Protein AF-A0A8W8LU29-F1 (afdb_monomer)

Radius of gyration: 28.85 Å; Cα contacts (8 Å, |Δi|>4): 337; chains: 1; bounding box: 63×76×74 Å

Organism: Magallana gigas (NCBI:txid29159)

Sequence (326 aa):
MFNVTNKSCPYHNWTSVARDRCFNPGEFHCLTDEYGRIGWVCSEPIWVEKDRCPVFNVVAKKMDTTSCLQTRCPPYNYRSNDIDVEYACRYSMDKESPTTPFTTKATDTDKHNIELIVALTMVTLVTITVVVAGIILYKSRRQPNRNEDSDSEPQIDNEDSTENENIPSDLDWCSCENCTIMPTARECKCCNFYTAIVSRLEEASVKCITQHEGFVANCLNRLVLETSFYEYLHENGPLDENELIHKVYRHLAYRRFVRWIWQRMGKNNRRILPSCVVNKIRTAFPSQQYCGFKYPPGSLKFIDDLHFLLKRQMWHSTSSVFGTCG

Nearest PDB structures (foldseek):
  8tr5-assembly1_A  TM=7.650E-01  e=5.756E-05  Rattus
  8v4s-assembly1_A  TM=7.534E-01  e=4.005E-05  Rattus
  6u9v-assembly1_C  TM=7.309E-01  e=6.901E-05  Rattus norvegicus
  8tr8-assembly1_A  TM=7.162E-01  e=1.054E-04  Rattus
  8tr6-assembly1_A  TM=7.043E-01  e=2.049E-04  Rattus

Foldseek 3Di:
DKAFDPDDDDQPCLQVVLVVPDVDSLQWDFAAAPVRTTTIDRHQWDKDAWQKAWHQHVVVRGIDIDGQPEPDTHRGIDIRSDRVRRVRSNDHPPDPDPDDDDDDDDDDDDPVVVVVVVVVVVVVVVVVVVVVVVVVVVVVVVDDDPDDDDDDDDDDPDPDDPPPPPFDPDLPQEQQVQFDGDPHNVLAHYLVVDPLSVVQCVVQVHSHSCPRPLLCVCQQDPVNLVVVVVVVCVVPNDDDPPPQVLVSSLVRSVVRVCCVRVNDDDPPPDDNDHRSSNVVSCVSRPDDDDDDDDDDDDDDDDDDDPDDPPPPPPPDDDDDDDDDDD

Structure (mmCIF, N/CA/C/O backbone):
data_AF-A0A8W8LU29-F1
#
_entry.id   AF-A0A8W8LU29-F1
#
loop_
_atom_site.group_PDB
_atom_site.id
_atom_site.type_symbol
_atom_site.label_atom_id
_atom_site.label_alt_id
_atom_site.label_comp_id
_atom_site.label_asym_id
_atom_site.label_entity_id
_atom_site.label_seq_id
_atom_site.pdbx_PDB_ins_code
_atom_site.Cartn_x
_atom_site.Cartn_y
_atom_site.Cartn_z
_atom_site.occupancy
_atom_site.B_iso_or_equiv
_atom_site.auth_seq_id
_atom_site.auth_comp_id
_atom_site.auth_asym_id
_atom_site.auth_atom_id
_atom_site.pdbx_PDB_model_num
ATOM 1 N N . MET A 1 1 ? 4.706 -16.918 -27.052 1.00 83.19 1 MET A N 1
ATOM 2 C CA . MET A 1 1 ? 4.307 -16.460 -28.408 1.00 83.19 1 MET A CA 1
ATOM 3 C C . MET A 1 1 ? 3.571 -15.138 -28.259 1.00 83.19 1 MET A C 1
ATOM 5 O O . MET A 1 1 ? 2.832 -15.006 -27.292 1.00 83.19 1 MET A O 1
ATOM 9 N N . PHE A 1 2 ? 3.810 -14.171 -29.147 1.00 91.69 2 PHE A N 1
ATOM 10 C CA . PHE A 1 2 ? 3.203 -12.838 -29.069 1.00 91.69 2 PHE A CA 1
ATOM 11 C C . PHE A 1 2 ? 1.837 -12.809 -29.760 1.00 91.69 2 PHE A C 1
ATOM 13 O O . PHE A 1 2 ? 1.696 -13.305 -30.877 1.00 91.69 2 PHE A O 1
ATOM 20 N N . ASN A 1 3 ? 0.844 -12.228 -29.093 1.00 92.62 3 ASN A N 1
ATOM 21 C CA . ASN A 1 3 ? -0.544 -12.178 -29.535 1.00 92.62 3 ASN A CA 1
ATOM 22 C C . ASN A 1 3 ? -0.959 -10.718 -29.754 1.00 92.62 3 ASN A C 1
ATOM 24 O O . ASN A 1 3 ? -1.251 -10.001 -28.797 1.00 92.62 3 ASN A O 1
ATOM 28 N N . VAL A 1 4 ? -0.974 -10.275 -31.012 1.00 92.44 4 VAL A N 1
ATOM 29 C CA . VAL A 1 4 ? -1.382 -8.911 -31.399 1.00 92.44 4 VAL A CA 1
ATOM 30 C C . VAL A 1 4 ? -2.845 -8.657 -31.005 1.00 92.44 4 VAL A C 1
ATOM 32 O O . VAL A 1 4 ? -3.692 -9.542 -31.132 1.00 92.44 4 VAL A O 1
ATOM 35 N N . THR A 1 5 ? -3.160 -7.451 -30.525 1.00 89.25 5 THR A N 1
ATOM 36 C CA . THR A 1 5 ? -4.517 -7.045 -30.129 1.00 89.25 5 THR A CA 1
ATOM 37 C C . THR A 1 5 ? -4.856 -5.639 -30.620 1.00 89.25 5 THR A C 1
ATOM 39 O O . THR A 1 5 ? -4.126 -4.685 -30.374 1.00 89.25 5 THR A O 1
ATOM 42 N N . ASN A 1 6 ? -6.038 -5.490 -31.226 1.00 80.88 6 ASN A N 1
ATOM 43 C CA . ASN A 1 6 ? -6.598 -4.182 -31.594 1.00 80.88 6 ASN A CA 1
ATOM 44 C C . ASN A 1 6 ? -7.216 -3.440 -30.386 1.00 80.88 6 ASN A C 1
ATOM 46 O O . ASN A 1 6 ? -7.653 -2.300 -30.519 1.00 80.88 6 ASN A O 1
ATOM 50 N N . LYS A 1 7 ? -7.297 -4.086 -29.214 1.00 78.94 7 LYS A N 1
ATOM 51 C CA . LYS A 1 7 ? -7.702 -3.472 -27.939 1.00 78.94 7 LYS A CA 1
ATOM 52 C C . LYS A 1 7 ? -6.474 -3.006 -27.159 1.00 78.94 7 LYS A C 1
ATOM 54 O O . LYS A 1 7 ? -5.457 -3.700 -27.151 1.00 78.94 7 LYS A O 1
ATOM 59 N N . SER A 1 8 ? -6.617 -1.885 -26.454 1.00 82.19 8 SER A N 1
ATOM 60 C CA . SER A 1 8 ? -5.636 -1.365 -25.499 1.00 82.19 8 SER A CA 1
ATOM 61 C C . SER A 1 8 ? -5.363 -2.335 -24.341 1.00 82.19 8 SER A C 1
ATOM 63 O O . SER A 1 8 ? -6.153 -3.234 -24.040 1.00 82.19 8 SER A O 1
ATOM 65 N N . CYS A 1 9 ? -4.215 -2.148 -23.687 1.00 82.44 9 CYS A N 1
ATOM 66 C CA . CYS A 1 9 ? -3.781 -2.997 -22.583 1.00 82.44 9 CYS A CA 1
ATOM 67 C C . CYS A 1 9 ? -4.549 -2.720 -21.271 1.00 82.44 9 CYS A C 1
ATOM 69 O O . CYS A 1 9 ? -4.886 -1.566 -20.990 1.00 82.44 9 CYS A O 1
ATOM 71 N N . PRO A 1 10 ? -4.839 -3.764 -20.470 1.00 81.50 10 PRO A N 1
ATOM 72 C CA . PRO A 1 10 ? -5.825 -3.719 -19.387 1.00 81.50 10 PRO A CA 1
ATOM 73 C C . PRO A 1 10 ? -5.258 -3.138 -18.083 1.00 81.50 10 PRO A C 1
ATOM 75 O O . PRO A 1 10 ? -4.832 -3.891 -17.216 1.00 81.50 10 PRO A O 1
ATOM 78 N N . TYR A 1 11 ? -5.262 -1.812 -17.909 1.00 79.25 11 TYR A N 1
ATOM 79 C CA . TYR A 1 11 ? -4.672 -1.189 -16.712 1.00 79.25 11 TYR A CA 1
ATOM 80 C C . TYR A 1 11 ? -5.387 -1.593 -15.401 1.00 79.25 11 TYR A C 1
ATOM 82 O O . TYR A 1 11 ? -4.818 -2.283 -14.560 1.00 79.25 11 TYR A O 1
ATOM 90 N N . HIS A 1 12 ? -6.670 -1.250 -15.230 1.00 78.12 12 HIS A N 1
ATOM 91 C CA . HIS A 1 12 ? -7.377 -1.472 -13.954 1.00 78.12 12 HIS A CA 1
ATOM 92 C C . HIS A 1 12 ? -7.610 -2.948 -13.585 1.00 78.12 12 HIS A C 1
ATOM 94 O O . HIS A 1 12 ? -7.741 -3.270 -12.406 1.00 78.12 12 HIS A O 1
ATOM 100 N N . ASN A 1 13 ? -7.683 -3.849 -14.569 1.00 85.38 13 ASN A N 1
ATOM 101 C CA . ASN A 1 13 ? -7.958 -5.277 -14.372 1.00 85.38 13 ASN A CA 1
ATOM 102 C C . ASN A 1 13 ? -6.770 -6.191 -14.729 1.00 85.38 13 ASN A C 1
ATOM 104 O O . ASN A 1 13 ? -6.964 -7.397 -14.907 1.00 85.38 13 ASN A O 1
ATOM 108 N N . TRP A 1 14 ? -5.552 -5.637 -14.791 1.00 84.50 14 TRP A N 1
ATOM 109 C CA . TRP A 1 14 ? -4.308 -6.328 -15.158 1.00 84.50 14 TRP A CA 1
ATOM 110 C C . TRP A 1 14 ? -4.152 -7.696 -14.493 1.00 84.50 14 TRP A C 1
ATOM 112 O O . TRP A 1 14 ? -3.993 -8.706 -15.171 1.00 84.50 14 TRP A O 1
ATOM 122 N N . THR A 1 15 ? -4.286 -7.759 -13.166 1.00 84.88 15 THR A N 1
ATOM 123 C CA . THR A 1 15 ? -4.070 -8.985 -12.383 1.00 84.88 15 THR A CA 1
ATOM 124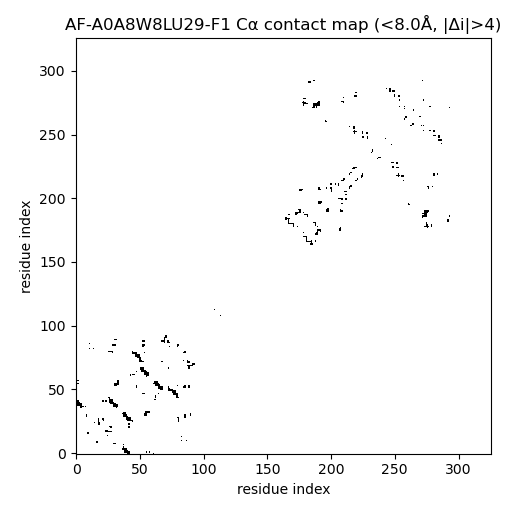 C C . THR A 1 15 ? -5.128 -10.066 -12.625 1.00 84.88 15 THR A C 1
ATOM 126 O O . THR A 1 15 ? -4.880 -11.221 -12.292 1.00 84.88 15 THR A O 1
ATOM 129 N N . SER A 1 16 ? -6.301 -9.736 -13.184 1.00 89.81 16 SER A N 1
ATOM 130 C CA . SER A 1 16 ? -7.207 -10.767 -13.714 1.00 89.81 16 SER A CA 1
ATOM 131 C C . SER A 1 16 ? -6.654 -11.269 -15.035 1.00 89.81 16 SER A C 1
ATOM 133 O O . SER A 1 16 ? -6.249 -12.421 -15.125 1.00 89.81 16 SER A O 1
ATOM 135 N N . VAL A 1 17 ? -6.501 -10.368 -16.011 1.00 88.88 17 VAL A N 1
ATOM 136 C CA . VAL A 1 17 ? -6.111 -10.717 -17.383 1.00 88.88 17 VAL A CA 1
ATOM 137 C C . VAL A 1 17 ? -4.768 -11.458 -17.443 1.00 88.88 17 VAL A C 1
ATOM 139 O O . VAL A 1 17 ? -4.595 -12.325 -18.293 1.00 88.88 17 VAL A O 1
ATOM 142 N N . ALA A 1 18 ? -3.848 -11.180 -16.517 1.00 90.75 18 ALA A N 1
ATOM 143 C CA . ALA A 1 18 ? -2.596 -11.908 -16.352 1.00 90.75 18 ALA A CA 1
ATOM 144 C C . ALA A 1 18 ? -2.796 -13.372 -15.906 1.00 90.75 18 ALA A C 1
ATOM 146 O O . ALA A 1 18 ? -2.169 -14.259 -16.479 1.00 90.75 18 ALA A O 1
ATOM 147 N N . ARG A 1 19 ? -3.690 -13.646 -14.939 1.00 91.94 19 ARG A N 1
ATOM 148 C CA . ARG A 1 19 ? -4.077 -15.019 -14.536 1.00 91.94 19 ARG A CA 1
ATOM 149 C C . ARG A 1 19 ? -4.871 -15.731 -15.628 1.00 91.94 19 ARG A C 1
ATOM 151 O O . ARG A 1 19 ? -4.684 -16.919 -15.847 1.00 91.94 19 ARG A O 1
ATOM 158 N N . ASP A 1 20 ? -5.737 -14.991 -16.314 1.00 93.62 20 ASP A N 1
ATOM 159 C CA . ASP A 1 20 ? -6.633 -15.517 -17.346 1.00 93.62 20 ASP A CA 1
ATOM 160 C C . ASP A 1 20 ? -5.878 -15.884 -18.646 1.00 93.62 20 ASP A C 1
ATOM 162 O O . ASP A 1 20 ? -6.451 -16.506 -19.542 1.00 93.62 20 ASP A O 1
ATOM 166 N N . ARG A 1 21 ? -4.601 -15.480 -18.779 1.00 91.19 21 ARG A N 1
ATOM 167 C CA . ARG A 1 21 ? -3.770 -15.675 -19.984 1.00 91.19 21 ARG A CA 1
ATOM 168 C C . ARG A 1 21 ? -2.441 -16.391 -19.758 1.00 91.19 21 ARG A C 1
ATOM 170 O O . ARG A 1 21 ? -1.969 -17.039 -20.690 1.00 91.19 21 ARG A O 1
ATOM 177 N N . CYS A 1 22 ? -1.828 -16.265 -18.582 1.00 92.44 22 CYS A N 1
ATOM 178 C CA . CYS A 1 22 ? -0.523 -16.846 -18.273 1.00 92.44 22 CYS A CA 1
ATOM 179 C C . CYS A 1 22 ? -0.597 -17.703 -17.009 1.00 92.44 22 CYS A C 1
ATOM 181 O O . CYS A 1 22 ? -1.183 -17.298 -16.008 1.00 92.44 22 CYS A O 1
ATOM 183 N N . PHE A 1 23 ? 0.062 -18.866 -17.041 1.00 91.88 23 PHE A N 1
ATOM 184 C CA . PHE A 1 23 ? 0.173 -19.763 -15.885 1.00 91.88 23 PHE A CA 1
ATOM 185 C C . PHE A 1 23 ? 0.788 -19.045 -14.671 1.00 91.88 23 PHE A C 1
ATOM 187 O O . PHE A 1 23 ? 0.269 -19.136 -13.5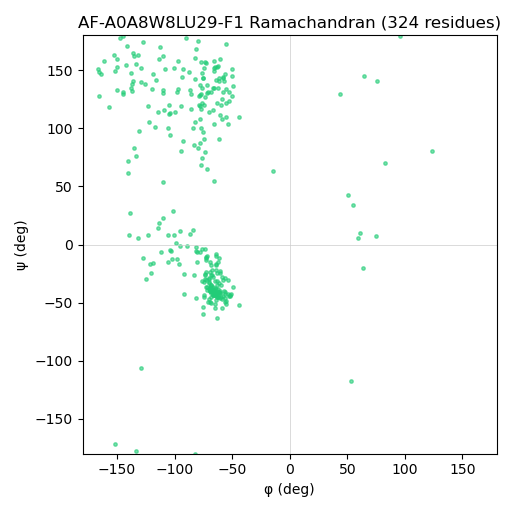61 1.00 91.88 23 PHE A O 1
ATOM 194 N N . ASN A 1 24 ? 1.837 -18.253 -14.914 1.00 90.75 24 ASN A N 1
ATOM 195 C CA . ASN A 1 24 ? 2.425 -17.334 -13.949 1.00 90.75 24 ASN A CA 1
ATOM 196 C C . ASN A 1 24 ? 1.996 -15.888 -14.278 1.00 90.75 24 ASN A C 1
ATOM 198 O O . ASN A 1 24 ? 2.444 -15.330 -15.280 1.00 90.75 24 ASN A O 1
ATOM 202 N N . PRO A 1 25 ? 1.193 -15.213 -13.432 1.00 88.38 25 PRO A N 1
ATOM 203 C CA . PRO A 1 25 ? 0.747 -13.839 -13.699 1.00 88.38 25 PRO A CA 1
ATOM 204 C C . PRO A 1 25 ? 1.876 -12.795 -13.728 1.00 88.38 25 PRO A C 1
ATOM 206 O O . PRO A 1 25 ? 1.676 -11.696 -14.233 1.00 88.38 25 PRO A O 1
ATOM 209 N N . GLY A 1 26 ? 3.054 -13.120 -13.180 1.00 87.62 26 GLY A N 1
ATOM 210 C CA . GLY A 1 26 ? 4.250 -12.267 -13.207 1.00 87.62 26 GLY A CA 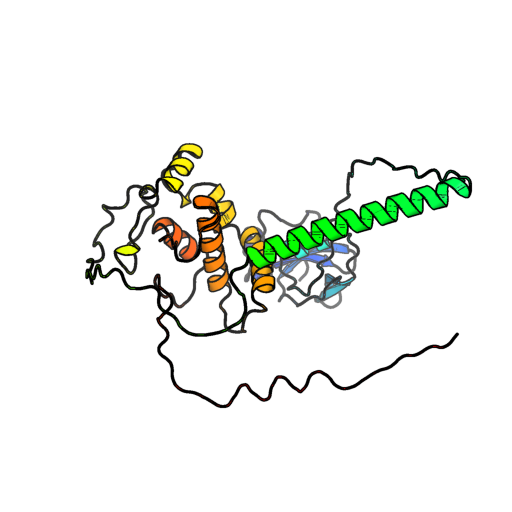1
ATOM 211 C C . GLY A 1 26 ? 5.067 -12.333 -14.506 1.00 87.62 26 GLY A C 1
ATOM 212 O O . GLY A 1 26 ? 6.068 -11.630 -14.606 1.00 87.62 26 GLY A O 1
ATOM 213 N N . GLU A 1 27 ? 4.656 -13.174 -15.460 1.00 93.25 27 GLU A N 1
ATOM 214 C CA . GLU A 1 27 ? 5.220 -13.296 -16.817 1.00 93.25 27 GLU A CA 1
ATOM 215 C C . GLU A 1 27 ? 4.343 -12.615 -17.881 1.00 93.25 27 GLU A C 1
ATOM 217 O O . GLU A 1 27 ? 4.695 -12.595 -19.061 1.00 93.25 27 GLU A O 1
ATOM 222 N N . PHE A 1 28 ? 3.165 -12.106 -17.498 1.00 93.75 28 PHE A N 1
ATOM 223 C CA . PHE A 1 28 ? 2.260 -11.440 -18.427 1.00 93.75 28 PHE A CA 1
ATOM 224 C C . PHE A 1 28 ? 2.760 -10.032 -18.757 1.00 93.75 28 PHE A C 1
ATOM 226 O O . PHE A 1 28 ? 2.843 -9.179 -17.874 1.00 93.75 28 PHE A O 1
ATOM 233 N N . HIS A 1 29 ? 2.986 -9.798 -20.047 1.00 92.69 29 HIS A N 1
ATOM 234 C CA . HIS A 1 29 ? 3.288 -8.496 -20.630 1.00 92.69 29 HIS A CA 1
ATOM 235 C C . HIS A 1 29 ? 2.223 -8.098 -21.653 1.00 92.69 29 HIS A C 1
ATOM 237 O O . HIS A 1 29 ? 1.704 -8.948 -22.386 1.00 92.69 29 HIS A O 1
ATOM 243 N N . CYS A 1 30 ? 1.944 -6.802 -21.766 1.00 91.56 30 CYS A N 1
ATOM 244 C CA . CYS A 1 30 ? 1.068 -6.199 -22.767 1.00 91.56 30 CYS A CA 1
ATOM 245 C C . CYS A 1 30 ? 1.734 -4.944 -23.355 1.00 91.56 30 CYS A C 1
ATOM 247 O O . CYS A 1 30 ? 1.482 -3.802 -22.958 1.00 91.56 30 CYS A O 1
ATOM 249 N N . LEU A 1 31 ? 2.609 -5.190 -24.329 1.00 91.12 31 LEU A N 1
ATOM 250 C CA . LEU A 1 31 ? 3.564 -4.230 -24.869 1.00 91.12 31 LEU A CA 1
ATOM 251 C C . LEU A 1 31 ? 3.584 -4.237 -26.408 1.00 91.12 31 LEU A C 1
ATOM 253 O O . LEU A 1 31 ? 2.778 -4.918 -27.046 1.00 91.12 31 LEU A O 1
ATOM 257 N N . THR A 1 32 ? 4.450 -3.434 -27.025 1.00 90.69 32 THR A N 1
ATOM 258 C CA . THR A 1 32 ? 4.584 -3.359 -28.491 1.00 90.69 32 THR A CA 1
ATOM 259 C C . THR A 1 32 ? 5.652 -4.307 -29.030 1.00 90.69 32 THR A C 1
ATOM 261 O O . THR A 1 32 ? 6.646 -4.579 -28.355 1.00 90.69 32 THR A O 1
ATOM 264 N N . ASP A 1 33 ? 5.476 -4.776 -30.264 1.00 91.88 33 ASP A N 1
ATOM 265 C CA . ASP A 1 33 ? 6.548 -5.431 -31.020 1.00 91.88 33 ASP A CA 1
ATOM 266 C C . ASP A 1 33 ? 7.488 -4.428 -31.716 1.00 91.88 33 ASP A C 1
ATOM 268 O O . ASP A 1 33 ? 7.305 -3.210 -31.626 1.00 91.88 33 ASP A O 1
ATOM 272 N N . GLU A 1 34 ? 8.497 -4.934 -32.430 1.00 88.56 34 GLU A N 1
ATOM 273 C CA . GLU A 1 34 ? 9.458 -4.135 -33.204 1.00 88.56 34 GLU A CA 1
ATOM 274 C C . GLU A 1 34 ? 8.828 -3.344 -34.371 1.00 88.56 34 GLU A C 1
ATOM 276 O O . GLU A 1 34 ? 9.485 -2.488 -34.962 1.00 88.56 34 GLU A O 1
ATOM 281 N N . TYR A 1 35 ? 7.547 -3.583 -34.672 1.00 89.44 35 TYR A N 1
ATOM 282 C CA . TYR A 1 35 ? 6.749 -2.864 -35.668 1.00 89.44 35 TYR A CA 1
ATOM 283 C C . TYR A 1 35 ? 5.726 -1.904 -35.028 1.00 89.44 35 TYR A C 1
ATOM 285 O O . TYR A 1 35 ? 4.871 -1.357 -35.726 1.00 89.44 35 TYR A O 1
ATOM 293 N N . GLY A 1 36 ? 5.779 -1.708 -33.705 1.00 87.19 36 GLY A N 1
ATOM 294 C CA . GLY A 1 36 ? 4.870 -0.836 -32.955 1.00 87.19 36 GLY A CA 1
ATOM 295 C C . GLY A 1 36 ? 3.463 -1.406 -32.739 1.00 87.19 36 GLY A C 1
ATOM 296 O O . GLY A 1 36 ? 2.590 -0.703 -32.228 1.00 87.19 36 GLY A O 1
ATOM 297 N N . ARG A 1 37 ? 3.205 -2.671 -33.099 1.00 90.25 37 ARG A N 1
ATOM 298 C CA . ARG A 1 37 ? 1.886 -3.296 -32.927 1.00 90.25 37 ARG A CA 1
ATOM 299 C C . ARG A 1 37 ? 1.702 -3.701 -31.471 1.00 90.25 37 ARG A C 1
ATOM 301 O O . ARG A 1 37 ? 2.541 -4.397 -30.903 1.00 90.25 37 ARG A O 1
ATOM 308 N N . ILE A 1 38 ? 0.587 -3.293 -30.871 1.00 90.00 38 ILE A N 1
ATOM 309 C CA . ILE A 1 38 ? 0.243 -3.661 -29.493 1.00 90.00 38 ILE A CA 1
ATOM 310 C C . ILE A 1 38 ? -0.136 -5.146 -29.457 1.00 90.00 38 ILE A C 1
ATOM 312 O O . ILE A 1 38 ? -0.954 -5.618 -30.249 1.00 90.00 38 ILE A O 1
ATOM 316 N N . GLY A 1 39 ? 0.438 -5.884 -28.516 1.00 92.06 39 GLY A N 1
ATOM 317 C CA . GLY 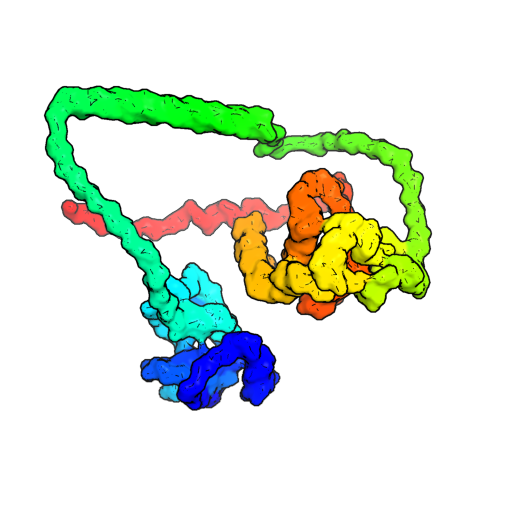A 1 39 ? 0.146 -7.291 -28.292 1.00 92.06 39 GLY A CA 1
ATOM 318 C C . GLY A 1 39 ? 0.360 -7.685 -26.839 1.00 92.06 39 GLY A C 1
ATOM 319 O O . GLY A 1 39 ? 0.570 -6.842 -25.971 1.00 92.06 39 GLY A O 1
ATOM 320 N N . TRP A 1 40 ? 0.287 -8.982 -26.565 1.00 93.19 40 TRP A N 1
ATOM 321 C CA . TRP A 1 40 ? 0.586 -9.539 -25.250 1.00 93.19 40 TRP A CA 1
ATOM 322 C C . TRP A 1 40 ? 1.311 -10.879 -25.352 1.00 93.19 40 TRP A C 1
ATOM 324 O O . TRP A 1 40 ? 1.180 -11.608 -26.340 1.00 93.19 40 TRP A O 1
ATOM 334 N N . VAL A 1 41 ? 2.080 -11.212 -24.321 1.00 94.94 41 VAL A N 1
ATOM 335 C CA . VAL A 1 41 ? 2.895 -12.430 -24.260 1.00 94.94 41 VAL A CA 1
ATOM 336 C C . VAL A 1 41 ? 3.075 -12.880 -22.813 1.00 94.94 41 VAL A C 1
ATOM 338 O O . VAL A 1 41 ? 3.101 -12.054 -21.907 1.00 94.94 41 VAL A O 1
ATOM 341 N N . CYS A 1 42 ? 3.200 -14.192 -22.614 1.00 94.94 42 CYS A N 1
ATOM 342 C CA . CYS A 1 42 ? 3.774 -14.769 -21.401 1.00 94.94 42 CYS A CA 1
ATOM 343 C C . CYS A 1 42 ? 5.264 -15.014 -21.671 1.00 94.94 42 CYS A C 1
ATOM 345 O O . CYS A 1 42 ? 5.592 -15.737 -22.620 1.00 94.94 42 CYS A O 1
ATOM 347 N N . SER A 1 43 ? 6.145 -14.374 -20.906 1.00 93.88 43 SER A N 1
ATOM 348 C CA . SER A 1 43 ? 7.604 -14.501 -21.002 1.00 93.88 43 SER A CA 1
ATOM 349 C C . SER A 1 43 ? 8.233 -14.284 -19.632 1.00 93.88 43 SER A C 1
ATOM 351 O O . SER A 1 43 ? 7.714 -13.510 -18.833 1.00 93.88 43 SER A O 1
ATOM 353 N N . GLU A 1 44 ? 9.402 -14.875 -19.388 1.00 93.19 44 GLU A N 1
ATOM 354 C CA . GLU A 1 44 ? 10.239 -14.407 -18.285 1.00 93.19 44 GLU A CA 1
ATOM 355 C C . GLU A 1 44 ? 10.569 -12.913 -18.483 1.00 93.19 44 GLU A C 1
ATOM 357 O O . GLU A 1 44 ? 10.966 -12.516 -19.590 1.00 93.19 44 GLU A O 1
ATOM 362 N N . PRO A 1 45 ? 10.387 -12.076 -17.447 1.00 93.50 45 PRO A N 1
ATOM 363 C CA . PRO A 1 45 ? 10.582 -10.639 -17.551 1.00 93.50 45 PRO A CA 1
ATOM 364 C C . PRO A 1 45 ? 12.042 -10.240 -17.331 1.00 93.50 45 PRO A C 1
ATOM 366 O O . PRO A 1 45 ? 12.675 -10.579 -16.329 1.00 93.50 45 PRO A O 1
ATOM 369 N N . ILE A 1 46 ? 12.551 -9.439 -18.261 1.00 94.06 46 ILE A N 1
ATOM 370 C CA . ILE A 1 46 ? 13.912 -8.897 -18.264 1.00 94.06 46 ILE A CA 1
ATOM 371 C C . ILE A 1 46 ? 14.054 -7.645 -17.390 1.00 94.06 46 ILE A C 1
ATOM 373 O O . ILE A 1 46 ? 13.069 -6.946 -17.122 1.00 94.06 46 ILE A O 1
ATOM 377 N N . TRP A 1 47 ? 15.295 -7.331 -17.013 1.00 92.31 47 TRP A N 1
ATOM 378 C CA . TRP A 1 47 ? 15.685 -5.984 -16.594 1.00 92.31 47 TRP A CA 1
ATOM 379 C C . TRP A 1 47 ? 15.808 -5.066 -17.812 1.00 92.31 47 TRP A C 1
ATOM 381 O O . TRP A 1 47 ? 16.268 -5.486 -18.873 1.00 92.31 47 TRP A O 1
ATOM 391 N N . VAL A 1 48 ? 15.409 -3.810 -17.642 1.00 92.12 48 VAL A N 1
ATOM 392 C CA . VAL A 1 48 ? 15.485 -2.760 -18.658 1.00 92.12 48 VAL A CA 1
ATOM 393 C C . VAL A 1 48 ? 16.168 -1.542 -18.045 1.00 92.12 48 VAL A C 1
ATOM 395 O O . VAL A 1 48 ? 15.953 -1.208 -16.877 1.00 92.12 48 VAL A O 1
ATOM 398 N N . GLU A 1 49 ? 17.029 -0.903 -18.827 1.00 89.56 49 GLU A N 1
ATOM 399 C CA . GLU A 1 49 ? 17.755 0.297 -18.415 1.00 89.56 49 GLU A CA 1
ATOM 400 C C . GLU A 1 49 ? 16.833 1.525 -18.387 1.00 89.56 49 GLU A C 1
ATOM 402 O O . GLU A 1 49 ? 15.818 1.576 -19.091 1.00 89.56 49 GLU A O 1
ATOM 407 N N . LYS A 1 50 ? 17.217 2.545 -17.612 1.00 85.88 50 LYS A N 1
ATOM 408 C CA . LYS A 1 50 ? 16.592 3.873 -17.682 1.00 85.88 50 LYS A CA 1
ATOM 409 C C . LYS A 1 50 ? 16.518 4.389 -19.124 1.00 85.88 50 LYS A C 1
ATOM 411 O O . LYS A 1 50 ? 17.369 4.070 -19.953 1.00 85.88 50 LYS A O 1
ATOM 416 N N . ASP A 1 51 ? 15.519 5.217 -19.412 1.00 85.75 51 ASP A N 1
ATOM 417 C CA . ASP A 1 51 ? 15.315 5.847 -20.727 1.00 85.75 51 ASP A CA 1
ATOM 418 C C . ASP A 1 51 ? 15.082 4.847 -21.897 1.00 85.75 51 ASP A C 1
ATOM 420 O O . ASP A 1 51 ? 15.015 5.239 -23.066 1.00 85.75 51 ASP A O 1
ATOM 424 N N . ARG A 1 52 ? 14.885 3.551 -21.601 1.00 91.38 52 ARG A N 1
ATOM 425 C CA . ARG A 1 52 ? 14.474 2.495 -22.546 1.00 91.38 52 ARG A CA 1
ATOM 426 C C . ARG A 1 52 ? 13.068 1.977 -22.228 1.00 91.38 52 ARG A C 1
ATOM 428 O O . ARG A 1 52 ? 12.507 2.288 -21.178 1.00 91.38 52 ARG A O 1
ATOM 435 N N . CYS A 1 53 ? 12.514 1.174 -23.136 1.00 91.62 53 CYS A N 1
ATOM 436 C CA . CYS A 1 53 ? 11.207 0.519 -23.038 1.00 91.62 53 CYS A CA 1
ATOM 437 C C . CYS A 1 53 ? 11.266 -0.953 -23.484 1.00 91.62 53 CYS A C 1
ATOM 439 O O . CYS A 1 53 ? 11.945 -1.241 -24.476 1.00 91.62 53 CYS A O 1
ATOM 441 N N . PRO A 1 54 ? 10.564 -1.887 -22.807 1.00 93.62 54 PRO A N 1
ATOM 442 C CA . PRO A 1 54 ? 10.504 -3.281 -23.225 1.00 93.62 54 PRO A CA 1
ATOM 443 C C . PRO A 1 54 ? 9.651 -3.428 -24.490 1.00 93.62 54 PRO A C 1
ATOM 445 O O . PRO A 1 54 ? 8.569 -2.851 -24.602 1.00 93.62 54 PRO A O 1
ATOM 448 N N . VAL A 1 55 ? 10.132 -4.237 -25.429 1.00 93.81 55 VAL A N 1
ATOM 449 C CA . VAL A 1 55 ? 9.410 -4.643 -26.642 1.00 93.81 55 VAL A CA 1
ATOM 450 C C . VAL A 1 55 ? 9.553 -6.151 -26.836 1.00 93.81 55 VAL A C 1
ATOM 452 O O . VAL A 1 55 ? 10.522 -6.745 -26.363 1.00 93.81 55 VAL A O 1
ATOM 455 N N . PHE A 1 56 ? 8.614 -6.796 -27.530 1.00 94.69 56 PHE A N 1
ATOM 456 C CA . PHE A 1 56 ? 8.781 -8.202 -27.910 1.00 94.69 56 PHE A CA 1
ATOM 457 C C . PHE A 1 56 ? 9.241 -8.297 -29.358 1.00 94.69 56 PHE A C 1
ATOM 459 O O . PHE A 1 56 ? 8.488 -7.975 -30.268 1.00 94.69 56 PHE A O 1
ATOM 466 N N . ASN A 1 57 ? 10.463 -8.776 -29.564 1.00 94.31 57 ASN A N 1
ATOM 467 C CA . ASN A 1 57 ? 11.040 -8.996 -30.882 1.00 94.31 57 ASN A CA 1
ATOM 468 C C . ASN A 1 57 ? 10.428 -10.280 -31.469 1.00 94.31 57 ASN A C 1
ATOM 470 O O . ASN A 1 57 ? 10.800 -11.386 -31.063 1.00 94.31 57 ASN A O 1
ATOM 474 N N . VAL A 1 58 ? 9.442 -10.162 -32.367 1.00 93.00 58 VAL A N 1
ATOM 475 C CA . VAL A 1 58 ? 8.698 -11.320 -32.895 1.00 93.00 58 VAL A CA 1
ATOM 476 C C . VAL A 1 58 ? 9.549 -12.193 -33.811 1.00 93.00 58 VAL A C 1
ATOM 478 O O . VAL A 1 58 ? 9.332 -13.408 -33.841 1.00 93.00 58 VAL A O 1
ATOM 481 N N . VAL A 1 59 ? 10.546 -11.620 -34.496 1.00 91.56 59 VAL A N 1
ATOM 482 C CA . VAL A 1 59 ? 11.506 -12.379 -35.316 1.00 91.56 59 VAL A CA 1
ATOM 483 C C . VAL A 1 59 ? 12.418 -13.240 -34.436 1.00 91.56 59 VAL A C 1
ATOM 485 O O . VAL A 1 59 ? 12.527 -14.447 -34.656 1.00 91.56 59 VAL A O 1
ATOM 488 N N . ALA A 1 60 ? 13.028 -12.653 -33.401 1.00 92.12 60 ALA A N 1
ATOM 489 C CA . ALA A 1 60 ? 13.908 -13.360 -32.464 1.00 92.12 60 ALA A CA 1
ATOM 490 C C . ALA A 1 60 ? 13.153 -14.130 -31.358 1.00 92.12 60 ALA A C 1
ATOM 492 O O . ALA A 1 60 ? 13.774 -14.858 -30.585 1.00 92.12 60 ALA A O 1
ATOM 493 N N . LYS A 1 61 ? 11.823 -13.983 -31.285 1.00 92.94 61 LYS A N 1
ATOM 494 C CA . LYS A 1 61 ? 10.904 -14.620 -30.321 1.00 92.94 61 LYS A CA 1
ATOM 495 C C . LYS A 1 61 ? 11.270 -14.388 -28.846 1.00 92.94 61 LYS A C 1
ATOM 497 O O . LYS A 1 61 ? 11.022 -15.259 -28.013 1.00 92.94 61 LYS A O 1
ATOM 502 N N . LYS A 1 62 ? 11.819 -13.216 -28.521 1.00 94.19 62 LYS A N 1
ATOM 503 C CA . LYS A 1 62 ? 12.303 -12.858 -27.176 1.00 94.19 62 LYS A CA 1
ATOM 504 C C . LYS A 1 62 ? 11.870 -11.452 -26.756 1.00 94.19 62 LYS A C 1
ATOM 506 O O . LYS A 1 62 ? 11.555 -10.609 -27.597 1.00 94.19 62 LYS A O 1
ATOM 511 N N . MET A 1 63 ? 11.947 -11.189 -25.455 1.00 93.81 63 MET A N 1
ATOM 512 C CA . MET A 1 63 ? 11.965 -9.825 -24.927 1.00 93.81 63 MET A CA 1
ATOM 513 C C . MET A 1 63 ? 13.229 -9.092 -25.404 1.00 93.81 63 MET A C 1
ATOM 515 O O . MET A 1 63 ? 14.312 -9.675 -25.503 1.00 93.81 63 MET A O 1
ATOM 519 N N . ASP A 1 64 ? 13.073 -7.812 -25.712 1.00 94.44 64 ASP A N 1
ATOM 520 C CA . ASP A 1 64 ? 14.109 -6.909 -26.207 1.00 94.44 64 ASP A CA 1
ATOM 521 C C . ASP A 1 64 ? 13.823 -5.484 -25.689 1.00 94.44 64 ASP A C 1
ATOM 523 O O . ASP A 1 64 ? 12.828 -5.265 -24.990 1.00 94.44 64 ASP A O 1
ATOM 527 N N . THR A 1 65 ? 14.677 -4.500 -25.985 1.00 93.62 65 THR A N 1
ATOM 528 C CA . THR A 1 65 ? 14.465 -3.120 -25.499 1.00 93.62 65 THR A CA 1
ATOM 529 C C . THR A 1 65 ? 14.751 -2.060 -26.557 1.00 93.62 65 THR A C 1
ATOM 531 O O . THR A 1 65 ? 15.795 -2.079 -27.208 1.00 93.62 65 THR A O 1
ATOM 534 N N . THR A 1 66 ? 13.859 -1.079 -26.677 1.00 91.31 66 THR A N 1
ATOM 535 C CA . THR A 1 66 ? 14.019 0.089 -27.560 1.00 91.31 66 THR A CA 1
ATOM 536 C C . THR A 1 66 ? 14.247 1.368 -26.753 1.00 91.31 66 THR A C 1
ATOM 538 O O . THR A 1 66 ? 13.952 1.407 -25.558 1.00 91.31 66 THR A O 1
ATOM 541 N N . SER A 1 67 ? 14.764 2.422 -27.384 1.00 90.25 67 SER A N 1
ATOM 542 C CA . SER A 1 67 ? 14.848 3.750 -26.764 1.00 90.25 67 SER A CA 1
ATOM 543 C C . SER A 1 67 ? 13.445 4.308 -26.521 1.00 90.25 67 SER A C 1
ATOM 545 O O . SER A 1 67 ? 12.586 4.251 -27.402 1.00 90.25 67 SER A O 1
ATOM 547 N N . CYS A 1 68 ? 13.202 4.863 -25.338 1.00 86.75 68 CYS A N 1
ATOM 548 C CA . CYS A 1 68 ? 11.917 5.463 -25.017 1.00 86.75 68 CYS A CA 1
ATOM 549 C C . CYS A 1 68 ? 11.746 6.810 -25.744 1.00 86.75 68 CYS A C 1
ATOM 551 O O . CYS A 1 68 ? 12.592 7.695 -25.640 1.00 86.75 68 CYS A O 1
ATOM 553 N N . LEU A 1 69 ? 10.637 6.968 -26.475 1.00 78.12 69 LEU A N 1
ATOM 554 C CA . LEU A 1 69 ? 10.310 8.178 -27.250 1.00 78.12 69 LEU A CA 1
ATOM 555 C C . LEU A 1 69 ? 9.298 9.103 -26.541 1.00 78.12 69 LEU A C 1
ATOM 557 O O . LEU A 1 69 ? 8.794 10.046 -27.146 1.00 78.12 69 LEU A O 1
ATOM 561 N N . GLN A 1 70 ? 8.959 8.816 -25.281 1.00 76.06 70 GLN A N 1
ATOM 562 C CA . GLN A 1 70 ? 7.887 9.489 -24.541 1.00 76.06 70 GLN A CA 1
ATOM 563 C C . GLN A 1 70 ? 8.413 10.609 -23.633 1.00 76.06 70 GLN A C 1
ATOM 565 O O . GLN A 1 70 ? 9.554 10.599 -23.185 1.00 76.06 70 GLN A O 1
ATOM 570 N N . THR A 1 71 ? 7.550 11.558 -23.268 1.00 67.19 71 THR A N 1
ATOM 571 C CA . THR A 1 71 ? 7.905 12.679 -22.369 1.00 67.19 71 THR A CA 1
ATOM 572 C C . THR A 1 71 ? 8.059 12.283 -20.892 1.00 67.19 71 THR A C 1
ATOM 574 O O . THR A 1 71 ? 8.406 13.127 -20.064 1.00 67.19 71 THR A O 1
ATOM 577 N N . ARG A 1 72 ? 7.798 11.015 -20.539 1.00 70.88 72 ARG A N 1
ATOM 578 C CA . ARG A 1 72 ? 7.940 10.442 -19.187 1.00 70.88 72 ARG A CA 1
ATOM 579 C C . ARG A 1 72 ? 8.502 9.016 -19.225 1.00 70.88 72 ARG A C 1
ATOM 581 O O . ARG A 1 72 ? 7.853 8.069 -18.791 1.00 70.88 72 ARG A O 1
ATOM 588 N N . CYS A 1 73 ? 9.709 8.866 -19.750 1.00 81.31 73 CYS A N 1
ATOM 589 C CA . CYS A 1 73 ? 10.446 7.607 -19.668 1.00 81.31 73 CYS A CA 1
ATOM 590 C C . CYS A 1 73 ? 10.826 7.267 -18.211 1.00 81.31 73 CYS A C 1
ATOM 592 O O . CYS A 1 73 ? 11.058 8.191 -17.425 1.00 81.31 73 CYS A O 1
ATOM 594 N N . PRO A 1 74 ? 10.923 5.979 -17.824 1.00 82.38 74 PRO A N 1
ATOM 595 C CA . PRO A 1 74 ? 11.402 5.605 -16.494 1.00 82.38 74 PRO A CA 1
ATOM 596 C C . PRO A 1 74 ? 12.871 6.040 -16.292 1.00 82.38 74 PRO A C 1
ATOM 598 O O . PRO A 1 74 ? 13.737 5.612 -17.058 1.00 82.38 74 PRO A O 1
ATOM 601 N N . PRO A 1 75 ? 13.188 6.868 -15.274 1.00 82.25 75 PRO A N 1
ATOM 602 C CA . PRO A 1 75 ? 14.528 7.440 -15.085 1.00 82.25 75 PRO A CA 1
ATOM 603 C C . PRO A 1 75 ? 15.483 6.528 -14.287 1.00 82.25 75 PRO A C 1
ATOM 605 O O . PRO A 1 75 ? 16.568 6.951 -13.889 1.00 82.25 75 PRO A O 1
ATOM 608 N N . TYR A 1 76 ? 15.077 5.286 -14.024 1.00 81.44 76 TYR A N 1
ATOM 609 C CA . TYR A 1 76 ? 15.805 4.263 -13.269 1.00 81.44 76 TYR A CA 1
ATOM 610 C C . TYR A 1 76 ? 15.713 2.913 -13.994 1.00 81.44 76 TYR A C 1
ATOM 612 O O . TYR A 1 76 ? 14.868 2.745 -14.867 1.00 81.44 76 TYR A O 1
ATOM 620 N N . ASN A 1 77 ? 16.560 1.946 -13.631 1.00 86.06 77 ASN A N 1
ATOM 621 C CA . ASN A 1 77 ? 16.482 0.587 -14.178 1.00 86.06 77 ASN A CA 1
ATOM 622 C C . ASN A 1 77 ? 15.343 -0.193 -13.501 1.00 86.06 77 ASN A C 1
ATOM 624 O O . ASN A 1 77 ? 15.193 -0.129 -12.280 1.00 86.06 77 ASN A O 1
ATOM 628 N N . TYR A 1 78 ? 14.558 -0.943 -14.273 1.00 87.06 78 TYR A N 1
ATOM 629 C CA . TYR A 1 78 ? 13.314 -1.574 -13.814 1.00 87.06 78 TYR A CA 1
ATOM 630 C C . TYR A 1 78 ? 13.118 -2.981 -14.397 1.00 87.06 78 TYR A C 1
ATOM 632 O O . TYR A 1 78 ? 13.844 -3.413 -15.293 1.00 87.06 78 TYR A O 1
ATOM 640 N N . ARG A 1 79 ? 12.113 -3.708 -13.893 1.00 91.56 79 ARG A N 1
ATOM 641 C CA . ARG A 1 79 ? 11.729 -5.042 -14.375 1.00 91.56 79 ARG A CA 1
ATOM 642 C C . ARG A 1 79 ? 10.556 -4.923 -15.348 1.00 91.56 79 ARG A C 1
ATOM 644 O O . ARG A 1 79 ? 9.572 -4.259 -15.050 1.00 91.56 79 ARG A O 1
ATOM 651 N N . SER A 1 80 ? 10.651 -5.566 -16.506 1.00 90.19 80 SER A N 1
ATOM 652 C CA . SER A 1 80 ? 9.737 -5.341 -17.642 1.00 90.19 80 SER A CA 1
ATOM 653 C C . SER A 1 80 ? 8.264 -5.714 -17.428 1.00 90.19 80 SER A C 1
ATOM 655 O O . SER A 1 80 ? 7.471 -5.370 -18.291 1.00 90.19 80 SER A O 1
ATOM 657 N N . ASN A 1 81 ? 7.891 -6.401 -16.338 1.00 88.75 81 ASN A N 1
ATOM 658 C CA . ASN A 1 81 ? 6.499 -6.780 -16.018 1.00 88.75 81 ASN A CA 1
ATOM 659 C C . ASN A 1 81 ? 5.793 -5.792 -15.068 1.00 88.75 81 ASN A C 1
ATOM 661 O O . ASN A 1 81 ? 4.776 -6.134 -14.454 1.00 88.75 81 ASN A O 1
ATOM 665 N N . ASP A 1 82 ? 6.391 -4.625 -14.844 1.00 85.56 82 ASP A N 1
ATOM 666 C CA . ASP A 1 82 ? 5.803 -3.560 -14.043 1.00 85.56 82 ASP A CA 1
ATOM 667 C C . ASP A 1 82 ? 4.754 -2.791 -14.867 1.00 85.56 82 ASP A C 1
ATOM 669 O O . ASP A 1 82 ? 4.999 -2.357 -15.993 1.00 85.56 82 ASP A O 1
ATOM 673 N N . ILE A 1 83 ? 3.554 -2.650 -14.307 1.00 79.56 83 ILE A N 1
ATOM 674 C CA . ILE A 1 83 ? 2.377 -2.141 -15.015 1.00 79.56 83 ILE A CA 1
ATOM 675 C C . ILE A 1 83 ? 2.496 -0.649 -15.345 1.00 79.56 83 ILE A C 1
ATOM 677 O O . ILE A 1 83 ? 2.120 -0.230 -16.441 1.00 79.56 83 ILE A O 1
ATOM 681 N N . ASP A 1 84 ? 3.041 0.151 -14.426 1.00 77.62 84 ASP A N 1
ATOM 682 C CA . ASP A 1 84 ? 3.162 1.600 -14.613 1.00 77.62 84 ASP A CA 1
ATOM 683 C C . ASP A 1 84 ? 4.270 1.927 -15.625 1.00 77.62 84 ASP A C 1
ATOM 685 O O . ASP A 1 84 ? 4.150 2.876 -16.401 1.00 77.62 84 ASP A O 1
ATOM 689 N N . VAL A 1 85 ? 5.295 1.076 -15.698 1.00 75.00 85 VAL A N 1
ATOM 690 C CA . VAL A 1 85 ? 6.322 1.064 -16.748 1.00 75.00 85 VAL A CA 1
ATOM 691 C C . VAL A 1 85 ? 5.720 0.727 -18.115 1.00 75.00 85 VAL A C 1
ATOM 693 O O . VAL A 1 85 ? 5.887 1.500 -19.061 1.00 75.00 85 VAL A O 1
ATOM 696 N N . GLU A 1 86 ? 5.007 -0.401 -18.242 1.00 74.38 86 GLU A N 1
ATOM 697 C CA . GLU A 1 86 ? 4.393 -0.814 -19.515 1.00 74.38 86 GLU A CA 1
ATOM 698 C C . GLU A 1 86 ? 3.332 0.199 -19.994 1.00 74.38 86 GLU A C 1
ATOM 700 O O . GLU A 1 86 ? 3.081 0.334 -21.196 1.00 74.38 86 GLU A O 1
ATOM 705 N N . TYR A 1 87 ? 2.744 0.971 -19.074 1.00 77.38 87 TYR A N 1
ATOM 706 C CA . TYR A 1 87 ? 1.894 2.116 -19.388 1.00 77.38 87 TYR A CA 1
ATOM 707 C C . TYR A 1 87 ? 2.704 3.343 -19.850 1.00 77.38 87 TYR A C 1
ATOM 709 O O . TYR A 1 87 ? 2.450 3.866 -20.938 1.00 77.38 87 TYR A O 1
ATOM 717 N N . ALA A 1 88 ? 3.693 3.791 -19.068 1.00 75.44 88 ALA A N 1
ATOM 718 C CA . ALA A 1 88 ? 4.507 4.980 -19.354 1.00 75.44 88 ALA A CA 1
ATOM 719 C C . ALA A 1 88 ? 5.263 4.883 -20.689 1.00 75.44 88 ALA A C 1
ATOM 721 O O . ALA A 1 88 ? 5.375 5.864 -21.421 1.00 75.44 88 ALA A O 1
ATOM 722 N N . CYS A 1 89 ? 5.709 3.680 -21.052 1.00 81.06 89 CYS A N 1
ATOM 723 C CA . CYS A 1 89 ? 6.354 3.401 -22.331 1.00 81.06 89 CYS A CA 1
ATOM 724 C C . CYS A 1 89 ? 5.425 3.473 -23.555 1.00 81.06 89 CYS A C 1
ATOM 726 O O . CYS A 1 89 ? 5.914 3.510 -24.686 1.00 81.06 89 CYS A O 1
ATOM 728 N N . ARG A 1 90 ? 4.099 3.475 -23.363 1.00 75.38 90 ARG A N 1
ATOM 729 C CA . ARG A 1 90 ? 3.115 3.284 -24.442 1.00 75.38 90 ARG A CA 1
ATOM 730 C C . ARG A 1 90 ? 2.147 4.440 -24.675 1.00 75.38 90 ARG A C 1
ATOM 732 O O . ARG A 1 90 ? 1.520 4.457 -25.731 1.00 75.38 90 ARG A O 1
ATOM 739 N N . TYR A 1 91 ? 2.008 5.378 -23.740 1.00 68.44 91 TYR A N 1
ATOM 740 C CA . TYR A 1 91 ? 1.061 6.489 -23.867 1.00 68.44 91 TYR A CA 1
ATOM 741 C C . TYR A 1 91 ? 1.749 7.852 -23.753 1.00 68.44 91 TYR A C 1
ATOM 743 O O . TYR A 1 91 ? 2.298 8.205 -22.709 1.00 68.44 91 TYR A O 1
ATOM 751 N N . SER A 1 92 ? 1.643 8.649 -24.816 1.00 58.47 92 SER A N 1
ATOM 752 C CA . SER A 1 92 ? 1.947 10.077 -24.791 1.00 58.47 92 SER A CA 1
ATOM 753 C C . SER A 1 92 ? 0.879 10.813 -23.978 1.00 58.47 92 SER A C 1
ATOM 755 O O . SER A 1 92 ? -0.286 10.876 -24.365 1.00 58.47 92 SER A O 1
ATOM 757 N N . MET A 1 93 ? 1.271 11.387 -22.840 1.00 47.78 93 MET A N 1
ATOM 758 C CA . MET A 1 93 ? 0.435 12.352 -22.123 1.00 47.78 93 MET A CA 1
ATOM 759 C C . MET A 1 93 ? 0.523 13.705 -22.834 1.00 47.78 93 MET A C 1
ATOM 761 O O . MET A 1 93 ? 1.364 14.537 -22.480 1.00 47.78 93 MET A O 1
ATOM 765 N N . ASP A 1 94 ? -0.334 13.914 -23.835 1.00 43.88 94 ASP A N 1
ATOM 766 C CA . ASP A 1 94 ? -0.493 15.221 -24.471 1.00 43.88 94 ASP A CA 1
ATOM 767 C C . ASP A 1 94 ? -0.938 16.247 -23.428 1.00 43.88 94 ASP A C 1
ATOM 769 O O . ASP A 1 94 ? -1.945 16.099 -22.731 1.00 43.88 94 ASP A O 1
ATOM 773 N N . LYS A 1 95 ? -0.109 17.276 -23.255 1.00 42.00 95 LYS A N 1
ATOM 774 C CA . LYS A 1 95 ? -0.227 18.206 -22.139 1.00 42.00 95 LYS A CA 1
ATOM 775 C C . LYS A 1 95 ? -1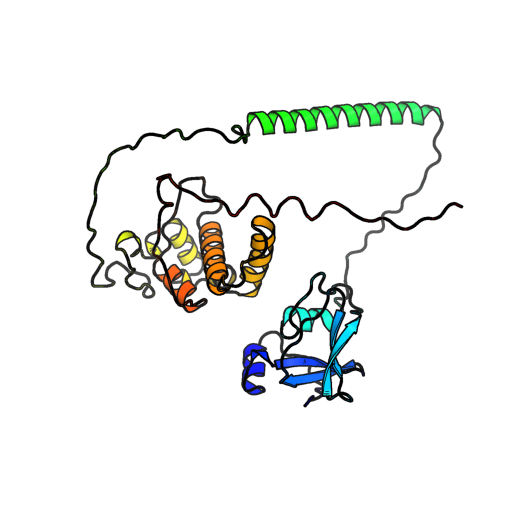.075 19.407 -22.545 1.00 42.00 95 LYS A C 1
ATOM 777 O O . LYS A 1 95 ? -0.524 20.435 -22.940 1.00 42.00 95 LYS A O 1
ATOM 782 N N . GLU A 1 96 ? -2.391 19.317 -22.350 1.00 42.84 96 GLU A N 1
ATOM 783 C CA . GLU A 1 96 ? -3.246 20.508 -22.270 1.00 42.84 96 GLU A CA 1
ATOM 784 C C . GLU A 1 96 ? -2.799 21.373 -21.079 1.00 42.84 96 GLU A C 1
ATOM 786 O O . GLU A 1 96 ? -3.184 21.187 -19.926 1.00 42.84 96 GLU A O 1
ATOM 791 N N . SER A 1 97 ? -1.883 22.296 -21.365 1.00 35.41 97 SER A N 1
ATOM 792 C CA . SER A 1 97 ? -1.286 23.215 -20.406 1.00 35.41 97 SER A CA 1
ATOM 793 C C . SER A 1 97 ? -1.906 24.594 -20.625 1.00 35.41 97 SER A C 1
ATOM 795 O O . SER A 1 97 ? -1.720 25.158 -21.709 1.00 35.41 97 SER A O 1
ATOM 797 N N . PRO A 1 98 ? -2.576 25.191 -19.622 1.00 41.75 98 PRO A N 1
ATOM 798 C CA . PRO A 1 98 ? -2.970 26.593 -19.691 1.00 41.75 98 PRO A CA 1
ATOM 799 C C . PRO A 1 98 ? -1.745 27.450 -20.029 1.00 41.75 98 PRO A C 1
ATOM 801 O O . PRO A 1 98 ? -0.713 27.358 -19.359 1.00 41.75 98 PRO A O 1
ATOM 804 N N . THR A 1 99 ? -1.832 28.220 -21.113 1.00 36.69 99 THR A N 1
ATOM 805 C CA . THR A 1 99 ? -0.696 28.961 -21.671 1.00 36.69 99 THR A CA 1
ATOM 806 C C . THR A 1 99 ? -0.882 30.453 -21.436 1.00 36.69 99 THR A C 1
ATOM 808 O O . THR A 1 99 ? -1.786 31.066 -21.995 1.00 36.69 99 THR A O 1
ATOM 811 N N . THR A 1 100 ? 0.010 31.050 -20.647 1.00 31.67 100 THR A N 1
ATOM 812 C CA . THR A 1 100 ? 0.143 32.507 -20.505 1.00 31.67 100 THR A CA 1
ATOM 813 C C . THR A 1 100 ? 1.576 32.909 -20.868 1.00 31.67 100 THR A C 1
ATOM 815 O O . THR A 1 100 ? 2.488 32.636 -20.083 1.00 31.67 100 THR A O 1
ATOM 818 N N . PRO A 1 101 ? 1.820 33.519 -22.043 1.00 36.84 101 PRO A N 1
ATOM 819 C CA . PRO A 1 101 ? 3.165 33.901 -22.459 1.00 36.84 101 PRO A CA 1
ATOM 820 C C . PRO A 1 101 ? 3.616 35.179 -21.739 1.00 36.84 101 PRO A C 1
ATOM 822 O O . PRO A 1 101 ? 3.024 36.244 -21.911 1.00 36.84 101 PRO A O 1
ATOM 825 N N . PHE A 1 102 ? 4.701 35.100 -20.966 1.00 27.98 102 PHE A N 1
ATOM 826 C CA . PHE A 1 102 ? 5.330 36.290 -20.391 1.00 27.98 102 PHE A CA 1
ATOM 827 C C . PHE A 1 102 ? 6.249 36.940 -21.435 1.00 27.98 102 PHE A C 1
ATOM 829 O O . PHE A 1 102 ? 7.322 36.428 -21.747 1.00 27.98 102 PHE A O 1
ATOM 836 N N . THR A 1 103 ? 5.807 38.059 -22.013 1.00 33.97 103 THR A N 1
ATOM 837 C CA . THR A 1 103 ? 6.569 38.781 -23.044 1.00 33.97 103 THR A CA 1
ATOM 838 C C . THR A 1 103 ? 7.590 39.711 -22.396 1.00 33.97 103 THR A C 1
ATOM 840 O O . THR A 1 103 ? 7.250 40.817 -21.975 1.00 33.97 103 THR A O 1
ATOM 843 N N . THR A 1 104 ? 8.855 39.296 -22.349 1.00 30.61 104 THR A N 1
ATOM 844 C CA . THR A 1 104 ? 9.952 40.161 -21.898 1.00 30.61 104 THR A CA 1
ATOM 845 C C . THR A 1 104 ? 10.301 41.184 -22.981 1.00 30.61 104 THR A C 1
ATOM 847 O O . THR A 1 104 ? 11.073 40.897 -23.893 1.00 30.61 104 THR A O 1
ATOM 850 N N . LYS A 1 105 ? 9.758 42.403 -22.883 1.00 34.47 105 LYS A N 1
ATOM 851 C CA . LYS A 1 105 ? 10.324 43.551 -23.605 1.00 34.47 105 LYS A CA 1
ATOM 852 C C . LYS A 1 105 ? 11.551 44.055 -22.850 1.00 34.47 105 LYS A C 1
ATOM 854 O O . LYS A 1 105 ? 11.426 44.483 -21.707 1.00 34.47 105 LYS A O 1
ATOM 859 N N . ALA A 1 106 ? 12.711 44.039 -23.497 1.00 36.12 106 ALA A N 1
ATOM 860 C CA . ALA A 1 106 ? 13.859 44.806 -23.032 1.00 36.12 106 ALA A CA 1
ATOM 861 C C . ALA A 1 106 ? 13.605 46.299 -23.295 1.00 36.12 106 ALA A C 1
ATOM 863 O O . ALA A 1 106 ? 13.231 46.675 -24.408 1.00 36.12 106 ALA A O 1
ATOM 864 N N . THR A 1 107 ? 13.813 47.141 -22.285 1.00 37.53 107 THR A N 1
ATOM 865 C CA . THR A 1 107 ? 13.858 48.600 -22.429 1.00 37.53 107 THR A CA 1
ATOM 866 C C . THR A 1 107 ? 15.263 49.074 -22.107 1.00 37.53 107 THR A C 1
ATOM 868 O O . THR A 1 107 ? 15.715 48.957 -20.966 1.00 37.53 107 THR A O 1
ATOM 871 N N . ASP A 1 108 ? 15.944 49.602 -23.119 1.00 49.03 108 ASP A N 1
ATOM 872 C CA . ASP A 1 108 ? 17.216 50.301 -22.951 1.00 49.03 108 ASP A CA 1
ATOM 873 C C . ASP A 1 108 ? 17.036 51.440 -21.931 1.00 49.03 108 ASP A C 1
ATOM 875 O O . ASP A 1 108 ? 16.006 52.119 -21.944 1.00 49.03 108 ASP A O 1
ATOM 879 N N . THR A 1 109 ? 17.955 51.580 -20.974 1.00 39.97 109 THR A N 1
ATOM 880 C CA . THR A 1 109 ? 17.759 52.465 -19.812 1.00 39.97 109 THR A CA 1
ATOM 881 C C . THR A 1 109 ? 19.067 53.124 -19.391 1.00 39.97 109 THR A C 1
ATOM 883 O O . THR A 1 109 ? 20.081 52.455 -19.202 1.00 39.97 109 THR A O 1
ATOM 886 N N . ASP A 1 110 ? 19.010 54.443 -19.196 1.00 59.38 110 ASP A N 1
ATOM 887 C CA . ASP A 1 110 ? 20.164 55.307 -18.955 1.00 59.38 110 ASP A CA 1
ATOM 888 C C . ASP A 1 110 ? 21.127 54.845 -17.857 1.00 59.38 110 ASP A C 1
ATOM 890 O O . ASP A 1 110 ? 20.744 54.357 -16.789 1.00 59.38 110 ASP A O 1
ATOM 894 N N . LYS A 1 111 ? 22.410 55.130 -18.100 1.00 54.19 111 LYS A N 1
ATOM 895 C CA . LYS A 1 111 ? 23.554 54.691 -17.290 1.00 54.19 111 LYS A CA 1
ATOM 896 C C . LYS A 1 111 ? 23.461 55.094 -15.809 1.00 54.19 111 LYS A C 1
ATOM 898 O O . LYS A 1 111 ? 23.954 54.362 -14.957 1.00 54.19 111 LYS A O 1
ATOM 903 N N . HIS A 1 112 ? 22.786 56.203 -15.493 1.00 53.22 112 HIS A N 1
ATOM 904 C CA . HIS A 1 112 ? 22.549 56.646 -14.112 1.00 53.22 112 HIS A CA 1
ATOM 905 C C . HIS A 1 112 ? 21.563 55.763 -13.329 1.00 53.22 112 HIS A C 1
ATOM 907 O O . HIS A 1 112 ? 21.700 55.628 -12.115 1.00 53.22 112 HIS A O 1
ATOM 913 N N . ASN A 1 113 ? 20.598 55.121 -13.995 1.00 57.56 113 ASN A N 1
ATOM 914 C CA . ASN A 1 113 ? 19.669 54.211 -13.321 1.00 57.56 113 ASN A CA 1
ATOM 915 C C . ASN A 1 113 ? 20.349 52.889 -12.937 1.00 57.56 113 ASN A C 1
ATOM 917 O O . ASN A 1 113 ? 19.937 52.251 -11.970 1.00 57.56 113 ASN A O 1
ATOM 921 N N . ILE A 1 114 ? 21.413 52.494 -13.647 1.00 61.53 114 ILE A N 1
ATOM 922 C CA . ILE A 1 114 ? 22.162 51.263 -13.363 1.00 61.53 114 ILE A CA 1
ATOM 923 C C . ILE A 1 114 ? 22.802 51.327 -11.972 1.00 61.53 114 ILE A C 1
ATOM 925 O O . ILE A 1 114 ? 22.664 50.375 -11.214 1.00 61.53 114 ILE A O 1
ATOM 929 N N . GLU A 1 115 ? 23.437 52.438 -11.588 1.00 61.09 115 GLU A N 1
ATOM 930 C CA . GLU A 1 115 ? 24.070 52.559 -10.263 1.00 61.09 115 GLU A CA 1
ATOM 931 C C . GLU A 1 115 ? 23.046 52.492 -9.120 1.00 61.09 115 GLU A C 1
ATOM 933 O O . GLU A 1 115 ? 23.286 51.822 -8.115 1.00 61.09 115 GLU A O 1
ATOM 938 N N . LEU A 1 116 ? 21.865 53.097 -9.295 1.00 70.19 116 LEU A N 1
ATOM 939 C CA . LEU A 1 116 ? 20.778 53.018 -8.316 1.00 70.19 116 LEU A CA 1
ATOM 940 C C . LEU A 1 116 ? 20.173 51.604 -8.237 1.00 70.19 116 LEU A C 1
ATOM 942 O O . LEU A 1 116 ? 19.906 51.109 -7.142 1.00 70.19 116 LEU A O 1
ATOM 946 N N . ILE A 1 117 ? 20.000 50.921 -9.373 1.00 72.69 117 ILE A N 1
ATOM 947 C CA . ILE A 1 117 ? 19.522 49.530 -9.417 1.00 72.69 117 ILE A CA 1
ATOM 948 C C . ILE A 1 117 ? 20.564 48.578 -8.814 1.00 72.69 117 ILE A C 1
ATOM 950 O O . ILE A 1 117 ? 20.192 47.669 -8.073 1.00 72.69 117 ILE A O 1
ATOM 954 N N . VAL A 1 118 ? 21.861 48.798 -9.047 1.00 77.06 118 VAL A N 1
ATOM 955 C CA . VAL A 1 118 ? 22.950 48.036 -8.414 1.00 77.06 118 VAL A CA 1
ATOM 956 C C . VAL A 1 118 ? 22.970 48.285 -6.904 1.00 77.06 118 VAL A C 1
ATOM 958 O O . VAL A 1 118 ? 23.041 47.328 -6.139 1.00 77.06 118 VAL A O 1
ATOM 961 N N . ALA A 1 119 ? 22.802 49.526 -6.441 1.00 79.50 119 ALA A N 1
ATOM 962 C CA . ALA A 1 119 ? 22.696 49.822 -5.012 1.00 79.50 119 ALA A CA 1
ATOM 963 C C . ALA A 1 119 ? 21.485 49.122 -4.360 1.00 79.50 119 ALA A C 1
ATOM 965 O O . ALA A 1 119 ? 21.630 48.477 -3.322 1.00 79.50 119 ALA A O 1
ATOM 966 N N . LEU A 1 120 ? 20.303 49.179 -4.982 1.00 84.50 120 LEU A N 1
ATOM 967 C CA . LEU A 1 120 ? 19.083 48.537 -4.470 1.00 84.50 120 LEU A CA 1
ATOM 968 C C . LEU A 1 120 ? 19.141 47.000 -4.528 1.00 84.50 120 LEU A C 1
ATOM 970 O O . LEU A 1 120 ? 18.687 46.328 -3.596 1.00 84.50 120 LEU A O 1
ATOM 974 N N . THR A 1 121 ? 19.729 46.418 -5.576 1.00 84.06 121 THR A N 1
ATOM 975 C CA . THR A 1 121 ? 19.937 44.960 -5.656 1.00 84.06 121 THR A CA 1
ATOM 976 C C . THR A 1 121 ? 20.977 44.488 -4.640 1.00 84.06 121 THR A C 1
ATOM 978 O O . THR A 1 121 ? 20.739 43.502 -3.949 1.00 84.06 121 THR A O 1
ATOM 981 N N . MET A 1 122 ? 22.065 45.233 -4.421 1.00 83.19 122 MET A N 1
ATOM 982 C CA . MET A 1 122 ? 23.024 44.934 -3.351 1.00 83.19 122 MET A CA 1
ATOM 983 C C . MET A 1 122 ? 22.397 45.059 -1.954 1.00 83.19 122 MET A C 1
ATOM 985 O O . MET A 1 122 ? 22.586 44.170 -1.126 1.00 83.19 122 MET A O 1
ATOM 989 N N . VAL A 1 123 ? 21.589 46.093 -1.687 1.00 90.06 123 VAL A N 1
ATOM 990 C CA . VAL A 1 123 ? 20.874 46.238 -0.403 1.00 90.06 123 VAL A CA 1
ATOM 991 C C . VAL A 1 123 ? 19.877 45.097 -0.183 1.00 90.06 123 VAL A C 1
ATOM 993 O O . VAL A 1 123 ? 19.816 44.558 0.921 1.00 90.06 123 VAL A O 1
ATOM 996 N N . THR A 1 124 ? 19.131 44.673 -1.207 1.00 88.38 124 THR A N 1
ATOM 997 C CA . THR A 1 124 ? 18.203 43.533 -1.075 1.00 88.38 124 THR A CA 1
ATOM 998 C C . THR A 1 124 ? 18.925 42.194 -0.918 1.00 88.38 124 THR A C 1
ATOM 1000 O O . THR A 1 124 ? 18.470 41.357 -0.144 1.00 88.38 124 THR A O 1
ATOM 1003 N N . LEU A 1 125 ? 20.092 41.993 -1.537 1.00 90.62 125 LEU A N 1
ATOM 1004 C CA . LEU A 1 125 ? 20.943 40.826 -1.268 1.00 90.62 125 LEU A CA 1
ATOM 1005 C C . LEU A 1 125 ? 21.517 40.845 0.160 1.00 90.62 125 LEU A C 1
ATOM 1007 O O . LEU A 1 125 ? 21.582 39.798 0.807 1.00 90.62 125 LEU A O 1
ATOM 1011 N N . VAL A 1 126 ? 21.866 42.016 0.700 1.00 91.94 126 VAL A N 1
ATOM 1012 C CA . VAL A 1 126 ? 22.276 42.164 2.108 1.00 91.94 126 VAL A CA 1
ATOM 1013 C C . VAL A 1 126 ? 21.109 41.885 3.063 1.00 91.94 126 VAL A C 1
ATOM 1015 O O . VAL A 1 126 ? 21.288 41.139 4.022 1.00 91.94 126 VAL A O 1
ATOM 1018 N N . THR A 1 127 ? 19.891 42.379 2.809 1.00 89.62 127 THR A N 1
ATOM 1019 C CA . THR A 1 127 ? 18.748 42.061 3.688 1.00 89.62 127 THR A CA 1
ATOM 1020 C C . THR A 1 127 ? 18.326 40.597 3.577 1.00 89.62 127 THR A C 1
ATOM 1022 O O . THR A 1 127 ? 18.063 39.973 4.603 1.00 89.62 127 THR A O 1
ATOM 1025 N N . ILE A 1 128 ? 18.345 40.000 2.379 1.00 92.81 128 ILE A N 1
ATOM 1026 C CA . ILE A 1 128 ? 18.103 38.562 2.188 1.00 92.81 128 ILE A CA 1
ATOM 1027 C C . ILE A 1 128 ? 19.171 37.732 2.907 1.00 92.81 128 ILE A C 1
ATOM 1029 O O . ILE A 1 128 ? 18.813 36.793 3.614 1.00 92.81 128 ILE A O 1
ATOM 1033 N N . THR A 1 129 ? 20.462 38.065 2.799 1.00 89.62 129 THR A N 1
ATOM 1034 C CA . THR A 1 129 ? 21.512 37.314 3.511 1.00 89.62 129 THR A CA 1
ATOM 1035 C C . THR A 1 129 ? 21.442 37.501 5.026 1.00 89.62 129 THR A C 1
ATOM 1037 O O . THR A 1 129 ? 21.623 36.520 5.741 1.00 89.62 129 THR A O 1
ATOM 1040 N N . VAL A 1 130 ? 21.071 38.681 5.539 1.00 93.69 130 VAL A N 1
ATOM 1041 C CA . VAL A 1 130 ? 20.799 38.896 6.975 1.00 93.69 130 VAL A CA 1
ATOM 1042 C C . VAL A 1 130 ? 19.573 38.105 7.448 1.00 93.69 130 VAL A C 1
ATOM 1044 O O . VAL A 1 130 ? 19.621 37.498 8.516 1.00 93.69 130 VAL A O 1
ATOM 1047 N N . VAL A 1 131 ? 18.496 38.031 6.659 1.00 93.44 131 VAL A N 1
ATOM 1048 C CA . VAL A 1 131 ? 17.307 37.219 6.982 1.00 93.44 131 VAL A CA 1
ATOM 1049 C C . VAL A 1 131 ? 17.617 35.722 6.911 1.00 93.44 131 VAL A C 1
ATOM 1051 O O . VAL A 1 131 ? 17.220 34.978 7.805 1.00 93.44 131 VAL A O 1
ATOM 1054 N N . VAL A 1 132 ? 18.373 35.262 5.912 1.00 93.00 132 VAL A N 1
ATOM 1055 C CA . VAL A 1 132 ? 18.810 33.861 5.793 1.00 93.00 132 VAL A CA 1
ATOM 1056 C C . VAL A 1 132 ? 19.773 33.494 6.922 1.00 93.00 132 VAL A C 1
ATOM 1058 O O . VAL A 1 132 ? 19.583 32.453 7.545 1.00 93.00 132 VAL A O 1
ATOM 1061 N N . ALA A 1 133 ? 20.733 34.355 7.268 1.00 90.75 133 ALA A N 1
ATOM 1062 C CA . ALA A 1 133 ? 21.592 34.180 8.438 1.00 90.75 133 ALA A CA 1
ATOM 1063 C C . ALA A 1 133 ? 20.771 34.173 9.736 1.00 90.75 133 ALA A C 1
ATOM 1065 O O . ALA A 1 133 ? 20.987 33.315 10.585 1.00 90.75 133 ALA A O 1
ATOM 1066 N N . GLY A 1 134 ? 19.768 35.045 9.869 1.00 90.25 134 GLY A N 1
ATOM 1067 C CA . GLY A 1 134 ? 18.816 35.044 10.980 1.00 90.25 134 GLY A CA 1
ATOM 1068 C C . GLY A 1 134 ? 18.010 33.746 11.074 1.00 90.25 134 GLY A C 1
ATOM 1069 O O . GLY A 1 134 ? 17.863 33.196 12.161 1.00 90.25 134 GLY A O 1
ATOM 1070 N N . ILE A 1 135 ? 17.557 33.192 9.946 1.00 86.31 135 ILE A N 1
ATOM 1071 C CA . ILE A 1 135 ? 16.867 31.894 9.868 1.00 86.31 135 ILE A CA 1
ATOM 1072 C C . ILE A 1 135 ? 17.824 30.734 10.172 1.00 86.31 135 ILE A C 1
ATOM 1074 O O . ILE A 1 135 ? 17.411 29.772 10.818 1.00 86.31 135 ILE A O 1
ATOM 1078 N N . ILE A 1 136 ? 19.091 30.807 9.754 1.00 85.00 136 ILE A N 1
ATOM 1079 C CA . ILE A 1 136 ? 20.130 29.814 10.067 1.00 85.00 136 ILE A CA 1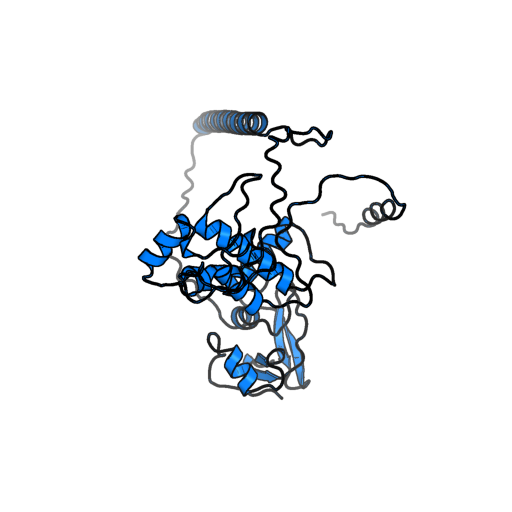
ATOM 1080 C C . ILE A 1 136 ? 20.479 29.859 11.558 1.00 85.00 136 ILE A C 1
ATOM 1082 O O . ILE A 1 136 ? 20.502 28.809 12.186 1.00 85.00 136 ILE A O 1
ATOM 1086 N N . LEU A 1 137 ? 20.660 31.042 12.149 1.00 82.12 137 LEU A N 1
ATOM 1087 C CA . LEU A 1 137 ? 20.920 31.230 13.582 1.00 82.12 137 LEU A CA 1
ATOM 1088 C C . LEU A 1 137 ? 19.701 30.871 14.443 1.00 82.12 137 LEU A C 1
ATOM 1090 O O . LEU A 1 137 ? 19.846 30.301 15.521 1.00 82.12 137 LEU A O 1
ATOM 1094 N N . TYR A 1 138 ? 18.486 31.138 13.961 1.00 77.50 138 TYR A N 1
ATOM 1095 C CA . TYR A 1 138 ? 17.256 30.652 14.580 1.00 77.50 138 TYR A CA 1
ATOM 1096 C C . TYR A 1 138 ? 17.164 29.123 14.499 1.00 77.50 138 TYR A C 1
ATOM 1098 O O . TYR A 1 138 ? 16.822 28.479 15.488 1.00 77.50 138 TYR A O 1
ATOM 1106 N N . LYS A 1 139 ? 17.518 28.516 13.358 1.00 74.94 139 LYS A N 1
ATOM 1107 C CA . LYS A 1 139 ? 17.568 27.055 13.199 1.00 74.94 139 LYS A CA 1
ATOM 1108 C C . LYS A 1 139 ? 18.685 26.406 14.015 1.00 74.94 139 LYS A C 1
ATOM 1110 O O . LYS A 1 139 ? 18.423 25.344 14.557 1.00 74.94 139 LYS A O 1
ATOM 1115 N N . SER A 1 140 ? 19.859 27.017 14.171 1.00 66.62 140 SER A N 1
ATOM 1116 C CA . SER A 1 140 ? 20.951 26.463 14.984 1.00 66.62 140 SER A CA 1
ATOM 1117 C C . SER A 1 140 ? 20.708 26.640 16.484 1.00 66.62 140 SER A C 1
ATOM 1119 O O . SER A 1 140 ? 21.050 25.752 17.252 1.00 66.62 140 SER A O 1
ATOM 1121 N N . ARG A 1 141 ? 20.020 27.711 16.913 1.00 63.97 141 ARG A N 1
ATOM 1122 C CA . ARG A 1 141 ? 19.492 27.838 18.287 1.00 63.97 141 ARG A CA 1
ATOM 1123 C C . ARG A 1 141 ? 18.279 26.938 18.564 1.00 63.97 141 ARG A C 1
ATOM 1125 O O . ARG A 1 141 ? 18.002 26.645 19.722 1.00 63.97 141 ARG A O 1
ATOM 1132 N N . ARG A 1 142 ? 17.534 26.523 17.530 1.00 51.31 142 ARG A N 1
ATOM 1133 C CA . ARG A 1 142 ? 16.356 25.634 17.639 1.00 51.31 142 ARG A CA 1
ATOM 1134 C C . ARG A 1 142 ? 16.670 24.159 17.348 1.00 51.31 142 ARG A C 1
ATOM 1136 O O . ARG A 1 142 ? 15.847 23.295 17.648 1.00 51.31 142 ARG A O 1
ATOM 1143 N N . GLN A 1 143 ? 17.842 23.853 16.801 1.00 43.72 143 GLN A N 1
ATOM 1144 C CA . GLN A 1 143 ? 18.426 22.521 16.844 1.00 43.72 143 GLN A CA 1
ATOM 1145 C C . GLN A 1 143 ? 19.022 22.312 18.243 1.00 43.72 143 GLN A C 1
ATOM 1147 O O . GLN A 1 143 ? 19.980 23.001 18.585 1.00 43.72 143 GLN A O 1
ATOM 1152 N N . PRO A 1 144 ? 18.531 21.353 19.052 1.00 38.47 144 PRO A N 1
ATOM 1153 C CA . PRO A 1 144 ? 19.411 20.751 20.044 1.00 38.47 144 PRO A CA 1
ATOM 1154 C C . PRO A 1 144 ? 20.617 20.151 19.305 1.00 38.47 144 PRO A C 1
ATOM 1156 O O . PRO A 1 144 ? 20.478 19.675 18.173 1.00 38.47 144 PRO A O 1
ATOM 1159 N N . ASN A 1 145 ? 21.790 20.233 19.931 1.00 32.47 145 ASN A N 1
ATOM 1160 C CA . ASN A 1 145 ? 23.078 19.937 19.307 1.00 32.47 145 ASN A CA 1
ATOM 1161 C C . ASN A 1 145 ? 23.071 18.576 18.578 1.00 32.47 145 ASN A C 1
ATOM 1163 O O . ASN A 1 145 ? 22.699 17.565 19.171 1.00 32.47 145 ASN A O 1
ATOM 1167 N N . ARG A 1 146 ? 23.480 18.547 17.300 1.00 50.38 146 ARG A N 1
ATOM 1168 C CA . ARG A 1 146 ? 23.601 17.315 16.496 1.00 50.38 146 ARG A CA 1
ATOM 1169 C C . ARG A 1 146 ? 25.071 16.979 16.232 1.00 50.38 146 ARG A C 1
ATOM 1171 O O . ARG A 1 146 ? 25.465 16.767 15.089 1.00 50.38 146 ARG A O 1
ATOM 1178 N N . ASN A 1 147 ? 25.834 16.908 17.315 1.00 34.41 147 ASN A N 1
ATOM 1179 C CA . ASN A 1 147 ? 27.097 16.183 17.375 1.00 34.41 147 ASN A CA 1
ATOM 1180 C C . ASN A 1 147 ? 26.879 14.931 18.233 1.00 34.41 147 ASN A C 1
ATOM 1182 O O . ASN A 1 147 ? 26.017 14.927 19.113 1.00 34.41 147 ASN A O 1
ATOM 1186 N N . GLU A 1 148 ? 27.629 13.873 17.955 1.00 60.00 148 GLU A N 1
ATOM 1187 C CA . GLU A 1 148 ? 27.623 12.648 18.753 1.00 60.00 148 GLU A CA 1
ATOM 1188 C C . GLU A 1 148 ? 28.384 12.888 20.060 1.00 60.00 148 GLU A C 1
ATOM 1190 O O . GLU A 1 148 ? 29.571 13.195 19.999 1.00 60.00 148 GLU A O 1
ATOM 1195 N N . ASP A 1 149 ? 27.733 12.730 21.219 1.00 30.75 149 ASP A N 1
ATOM 1196 C CA . ASP A 1 149 ? 28.419 12.246 22.424 1.00 30.75 149 ASP A CA 1
ATOM 1197 C C . ASP A 1 149 ? 27.461 11.699 23.505 1.00 30.75 149 ASP A C 1
ATOM 1199 O O . ASP A 1 149 ? 26.283 12.053 23.536 1.00 30.75 149 ASP A O 1
ATOM 1203 N N . SER A 1 150 ? 28.030 10.857 24.374 1.00 33.75 150 SER A N 1
ATOM 1204 C CA . SER A 1 150 ? 27.567 10.293 25.655 1.00 33.75 150 SER A CA 1
ATOM 1205 C C . SER A 1 150 ? 26.127 9.773 25.813 1.00 33.75 150 SER A C 1
ATOM 1207 O O . SER A 1 150 ? 25.132 10.491 25.696 1.00 33.75 150 SER A O 1
ATOM 1209 N N . ASP A 1 151 ? 26.036 8.540 26.328 1.00 41.66 151 ASP A N 1
ATOM 1210 C CA . ASP A 1 151 ? 24.893 8.097 27.131 1.00 41.66 151 ASP A CA 1
ATOM 1211 C C . ASP A 1 151 ? 24.579 9.129 28.234 1.00 41.66 151 ASP A C 1
ATOM 1213 O O . ASP A 1 151 ? 25.477 9.639 28.909 1.00 41.66 151 ASP A O 1
ATOM 1217 N N . SER A 1 152 ? 23.298 9.430 28.432 1.00 35.44 152 SER A N 1
ATOM 1218 C CA . SER A 1 152 ? 22.784 10.105 29.629 1.00 35.44 152 SER A CA 1
ATOM 1219 C C . SER A 1 152 ? 21.295 9.782 29.778 1.00 35.44 152 SER A C 1
ATOM 1221 O O . SER A 1 152 ? 20.489 10.057 28.887 1.00 35.44 152 SER A O 1
ATOM 1223 N N . GLU A 1 153 ? 20.933 9.129 30.880 1.00 39.31 153 GLU A N 1
ATOM 1224 C CA . GLU A 1 153 ? 19.567 8.668 31.145 1.00 39.31 153 GLU A CA 1
ATOM 1225 C C . GLU A 1 153 ? 18.650 9.823 31.587 1.00 39.31 153 GLU A C 1
ATOM 1227 O O . GLU A 1 153 ? 18.960 10.522 32.554 1.00 39.31 153 GLU A O 1
ATOM 1232 N N . PRO A 1 154 ? 17.468 9.995 30.970 1.00 30.67 154 PRO A N 1
ATOM 1233 C CA . PRO A 1 154 ? 16.305 10.560 31.642 1.00 30.67 154 PRO A CA 1
ATOM 1234 C C . PRO A 1 154 ? 15.705 9.485 32.561 1.00 30.67 154 PRO A C 1
ATOM 1236 O O . PRO A 1 154 ? 15.564 8.334 32.148 1.00 30.67 154 PRO A O 1
ATOM 1239 N N . GLN A 1 155 ? 15.364 9.855 33.795 1.00 32.12 155 GLN A N 1
ATOM 1240 C CA . GLN A 1 155 ? 15.050 8.893 34.856 1.00 32.12 155 GLN A CA 1
ATOM 1241 C C . GLN A 1 155 ? 13.794 8.047 34.594 1.00 32.12 155 GLN A C 1
ATOM 1243 O O . GLN A 1 155 ? 12.850 8.468 33.924 1.00 32.12 155 GLN A O 1
ATOM 1248 N N . ILE A 1 156 ? 13.790 6.853 35.190 1.00 31.56 156 ILE A N 1
ATOM 1249 C CA . ILE A 1 156 ? 12.625 5.974 35.276 1.00 31.56 156 ILE A CA 1
ATOM 1250 C C . ILE A 1 156 ? 11.705 6.497 36.387 1.00 31.56 156 ILE A C 1
ATOM 1252 O O . ILE A 1 156 ? 12.005 6.324 37.572 1.00 31.56 156 ILE A O 1
ATOM 1256 N N . ASP A 1 157 ? 10.563 7.071 36.011 1.00 28.02 157 ASP A N 1
ATOM 1257 C CA . ASP A 1 157 ? 9.400 7.115 36.900 1.00 28.02 157 ASP A CA 1
ATOM 1258 C C . ASP A 1 157 ? 8.922 5.667 37.093 1.00 28.02 157 ASP A C 1
ATOM 1260 O O . ASP A 1 157 ? 8.366 5.046 36.184 1.00 28.02 157 ASP A O 1
ATOM 1264 N N . ASN A 1 158 ? 9.236 5.092 38.256 1.00 36.78 158 ASN A N 1
ATOM 1265 C CA . ASN A 1 158 ? 8.973 3.688 38.558 1.00 36.78 158 ASN A CA 1
ATOM 1266 C C . ASN A 1 158 ? 7.507 3.474 38.957 1.00 36.78 158 ASN A C 1
ATOM 1268 O O . ASN A 1 158 ? 7.196 3.327 40.136 1.00 36.78 158 ASN A O 1
ATOM 1272 N N . GLU A 1 159 ? 6.630 3.349 37.964 1.00 36.47 159 GLU A N 1
ATOM 1273 C CA . GLU A 1 159 ? 5.544 2.371 38.067 1.00 36.47 159 GLU A CA 1
ATOM 1274 C C . GLU A 1 159 ? 5.993 1.077 37.382 1.00 36.47 159 GLU A C 1
ATOM 1276 O O . GLU A 1 159 ? 5.662 0.785 36.230 1.00 36.47 159 GLU A O 1
ATOM 1281 N N . ASP A 1 160 ? 6.780 0.290 38.127 1.00 38.56 160 ASP A N 1
ATOM 1282 C CA . ASP A 1 160 ? 6.815 -1.153 37.907 1.00 38.56 160 ASP A CA 1
ATOM 1283 C C . ASP A 1 160 ? 5.397 -1.683 38.096 1.00 38.56 160 ASP A C 1
ATOM 1285 O O . ASP A 1 160 ? 4.870 -1.782 39.203 1.00 38.56 160 ASP A O 1
ATOM 1289 N N . SER A 1 161 ? 4.795 -2.051 36.978 1.00 36.75 161 SER A N 1
ATOM 1290 C CA . SER A 1 161 ? 3.934 -3.212 36.966 1.00 36.75 161 SER A CA 1
ATOM 1291 C C . SER A 1 161 ? 4.343 -4.084 35.788 1.00 36.75 161 SER A C 1
ATOM 1293 O O . SER A 1 161 ? 3.958 -3.891 34.631 1.00 36.75 161 SER A O 1
ATOM 1295 N N . THR A 1 162 ? 5.146 -5.095 36.102 1.00 41.09 162 THR A N 1
ATOM 1296 C CA . THR A 1 162 ? 5.296 -6.319 35.312 1.00 41.09 162 THR A CA 1
ATOM 1297 C C . THR A 1 162 ? 3.983 -7.119 35.309 1.00 41.09 162 THR A C 1
ATOM 1299 O O . THR A 1 162 ? 3.943 -8.301 35.652 1.00 41.09 162 THR A O 1
ATOM 1302 N N . GLU A 1 163 ? 2.881 -6.474 34.901 1.00 42.09 163 GLU A N 1
ATOM 1303 C CA . GLU A 1 163 ? 1.600 -7.139 34.707 1.00 42.09 163 GLU A CA 1
ATOM 1304 C C . GLU A 1 163 ? 1.760 -8.210 33.636 1.00 42.09 163 GLU A C 1
ATOM 1306 O O . GLU A 1 163 ? 1.927 -7.943 32.442 1.00 42.09 163 GLU A O 1
ATOM 1311 N N . ASN A 1 164 ? 1.663 -9.453 34.091 1.00 47.31 164 ASN A N 1
ATOM 1312 C CA . ASN A 1 164 ? 1.438 -10.615 33.259 1.00 47.31 164 ASN A CA 1
ATOM 1313 C C . ASN A 1 164 ? -0.020 -10.562 32.758 1.00 47.31 164 ASN A C 1
ATOM 1315 O O . ASN A 1 164 ? -0.851 -11.370 33.173 1.00 47.31 164 ASN A O 1
ATOM 1319 N N . GLU A 1 165 ? -0.348 -9.541 31.946 1.00 58.81 165 GLU A N 1
ATOM 1320 C CA . GLU A 1 165 ? -1.666 -9.343 31.335 1.00 58.81 165 GLU A CA 1
ATOM 1321 C C . GLU A 1 165 ? -2.039 -10.634 30.586 1.00 58.81 165 GLU A C 1
ATOM 1323 O O . GLU A 1 165 ? -1.518 -10.901 29.496 1.00 58.81 165 GLU A O 1
ATOM 1328 N N . ASN A 1 166 ? -2.932 -11.446 31.162 1.00 78.50 166 ASN A N 1
ATOM 1329 C CA . ASN A 1 166 ? -3.402 -12.667 30.515 1.00 78.50 166 ASN A CA 1
ATOM 1330 C C . ASN A 1 166 ? -3.965 -12.314 29.133 1.00 78.50 166 ASN A C 1
ATOM 1332 O O . ASN A 1 166 ? -4.875 -11.491 29.013 1.00 78.50 166 ASN A O 1
ATOM 1336 N N . ILE A 1 167 ? -3.399 -12.923 28.087 1.00 81.56 167 ILE A N 1
ATOM 1337 C CA . ILE A 1 167 ? -3.839 -12.704 26.707 1.00 81.56 167 ILE A CA 1
ATOM 1338 C C . ILE A 1 167 ? -5.325 -13.095 26.623 1.00 81.56 167 ILE A C 1
ATOM 1340 O O . ILE A 1 167 ? -5.646 -14.223 27.001 1.00 81.56 167 ILE A O 1
ATOM 1344 N N . PRO A 1 168 ? -6.224 -12.206 26.149 1.00 83.44 168 PRO A N 1
ATOM 1345 C CA . PRO A 1 168 ? -7.650 -12.500 26.085 1.00 83.44 168 PRO A CA 1
ATOM 1346 C C . PRO A 1 168 ? -7.940 -13.812 25.351 1.00 83.44 168 PRO A C 1
ATOM 1348 O O . PRO A 1 168 ? -7.447 -14.042 24.245 1.00 83.44 168 PRO A O 1
ATOM 1351 N N . SER A 1 169 ? -8.764 -14.656 25.972 1.00 84.38 169 SER A N 1
ATOM 1352 C CA . SER A 1 169 ? -9.275 -15.915 25.414 1.00 84.38 169 SER A CA 1
ATOM 1353 C C . SER A 1 169 ? -10.226 -15.714 24.232 1.00 84.38 169 SER A C 1
ATOM 1355 O O . SER A 1 169 ? -10.437 -16.623 23.431 1.00 84.38 169 SER A O 1
ATOM 1357 N N . ASP A 1 170 ? -10.810 -14.526 24.147 1.00 89.94 170 ASP A N 1
ATOM 1358 C CA . ASP A 1 170 ? -12.006 -14.192 23.386 1.00 89.94 17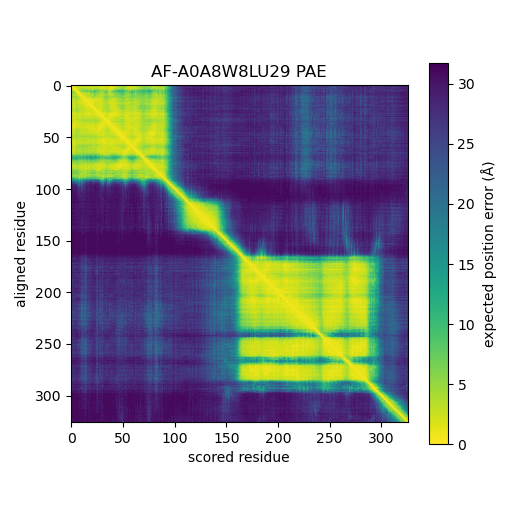0 ASP A CA 1
ATOM 1359 C C . ASP A 1 170 ? -11.913 -12.764 22.819 1.00 89.94 170 ASP A C 1
ATOM 1361 O O . ASP A 1 170 ? -10.909 -12.053 22.961 1.00 89.94 170 ASP A O 1
ATOM 1365 N N . LEU A 1 171 ? -12.957 -12.365 22.095 1.00 92.88 171 LEU A N 1
ATOM 1366 C CA . LEU A 1 171 ? -13.034 -11.100 21.373 1.00 92.88 171 LEU A CA 1
ATOM 1367 C C . LEU A 1 171 ? -14.046 -10.128 22.005 1.00 92.88 171 LEU A C 1
ATOM 1369 O O . LEU A 1 171 ? -14.481 -9.204 21.323 1.00 92.88 171 LEU A O 1
ATOM 1373 N N . ASP A 1 172 ? -14.391 -10.265 23.288 1.00 91.38 172 ASP A N 1
ATOM 1374 C CA . ASP A 1 172 ? -15.419 -9.422 23.933 1.00 91.38 172 ASP A CA 1
ATOM 1375 C C . ASP A 1 172 ? -15.018 -7.929 23.986 1.00 91.38 172 ASP A C 1
ATOM 1377 O O . ASP A 1 172 ? -15.853 -7.026 24.005 1.00 91.38 172 ASP A O 1
ATOM 1381 N N . TRP A 1 173 ? -13.716 -7.645 23.889 1.00 92.31 173 TRP A N 1
ATOM 1382 C CA . TRP A 1 173 ? -13.139 -6.307 23.709 1.00 92.31 173 TRP A CA 1
ATOM 1383 C C . TRP A 1 173 ? -13.263 -5.743 22.272 1.00 92.31 173 TRP A C 1
ATOM 1385 O O . TRP A 1 173 ? -12.849 -4.606 22.015 1.00 92.31 173 TRP A O 1
ATOM 1395 N N . CYS A 1 174 ? -13.794 -6.505 21.307 1.00 96.69 174 CYS A N 1
ATOM 1396 C CA . CYS A 1 174 ? -13.898 -6.136 19.893 1.00 96.69 174 CYS A CA 1
ATOM 1397 C C . CYS A 1 174 ? -15.321 -5.729 19.477 1.00 96.69 174 CYS A C 1
ATOM 1399 O O . CYS A 1 174 ? -16.119 -6.527 18.993 1.00 96.69 174 CYS A O 1
ATOM 1401 N N . SER A 1 175 ? -15.591 -4.426 19.506 1.00 96.25 175 SER A N 1
ATOM 1402 C CA . SER A 1 175 ? -16.827 -3.832 18.973 1.00 96.25 175 SER A CA 1
ATOM 1403 C C . SER A 1 175 ? -16.824 -3.552 17.456 1.00 96.25 175 SER A C 1
ATOM 1405 O O . SER A 1 175 ? -17.689 -2.823 16.978 1.00 96.25 175 SER A O 1
ATOM 1407 N N . CYS A 1 176 ? -15.856 -4.071 16.684 1.00 96.69 176 CYS A N 1
ATOM 1408 C CA . CYS A 1 176 ? -15.739 -3.810 15.236 1.00 96.69 176 CYS A CA 1
ATOM 1409 C C . CYS A 1 176 ? -15.743 -5.063 14.343 1.00 96.69 176 CYS A C 1
ATOM 1411 O O . CYS A 1 176 ? -15.469 -4.952 13.147 1.00 96.69 176 CYS A O 1
ATOM 1413 N N . GLU A 1 177 ? -16.021 -6.247 14.905 1.00 95.06 177 GLU A N 1
ATOM 1414 C CA . GLU A 1 177 ? -16.212 -7.529 14.190 1.00 95.06 177 GLU A CA 1
ATOM 1415 C C . GLU A 1 177 ? -15.007 -8.019 13.343 1.00 95.06 177 GLU A C 1
ATOM 1417 O O . GLU A 1 177 ? -15.112 -9.011 12.632 1.00 95.06 177 GLU A O 1
ATOM 1422 N N . ASN A 1 178 ? -13.850 -7.341 13.397 1.00 96.56 178 ASN A N 1
ATOM 1423 C CA . ASN A 1 178 ? -12.716 -7.549 12.477 1.00 96.56 178 ASN A CA 1
ATOM 1424 C C . ASN A 1 178 ? -11.344 -7.701 13.177 1.00 96.56 178 ASN A C 1
ATOM 1426 O O . ASN A 1 178 ? -10.309 -7.727 12.505 1.00 96.56 178 ASN A O 1
ATOM 1430 N N . CYS A 1 179 ? -11.292 -7.742 14.512 1.00 97.06 179 CYS A N 1
ATOM 1431 C CA . CYS A 1 179 ? -10.051 -8.014 15.248 1.00 97.06 179 CYS A CA 1
ATOM 1432 C C . CYS A 1 179 ? -9.746 -9.518 15.329 1.00 97.06 179 CYS A C 1
ATOM 1434 O O . CYS A 1 179 ? -10.585 -10.364 15.043 1.00 97.06 179 CYS A O 1
ATOM 1436 N N . THR A 1 180 ? -8.532 -9.833 15.769 1.00 94.94 180 THR A N 1
ATOM 1437 C CA . THR A 1 180 ? -8.090 -11.161 16.217 1.00 94.94 180 THR A CA 1
ATOM 1438 C C . THR A 1 180 ? -7.362 -11.036 17.555 1.00 94.94 180 THR A C 1
ATOM 1440 O O . THR A 1 180 ? -6.888 -9.949 17.902 1.00 94.94 180 THR A O 1
ATOM 1443 N N . ILE A 1 181 ? -7.191 -12.143 18.279 1.00 92.44 181 ILE A N 1
ATOM 1444 C CA . ILE A 1 181 ? -6.230 -12.190 19.390 1.00 92.44 181 ILE A CA 1
ATOM 1445 C C . ILE A 1 181 ? -4.830 -11.844 18.860 1.00 92.44 181 ILE A C 1
ATOM 1447 O O . ILE A 1 181 ? -4.477 -12.183 17.724 1.00 92.44 181 ILE A O 1
ATOM 1451 N N . MET A 1 182 ? -4.052 -11.121 19.661 1.00 89.62 182 MET A N 1
ATOM 1452 C CA . MET A 1 182 ? -2.694 -10.686 19.334 1.00 89.62 182 MET A CA 1
ATOM 1453 C C . MET A 1 182 ? -1.677 -11.370 20.259 1.00 89.62 182 MET A C 1
ATOM 1455 O O . MET A 1 182 ? -2.058 -11.816 21.338 1.00 89.62 182 MET A O 1
ATOM 1459 N N . PRO A 1 183 ? -0.382 -11.441 19.887 1.00 86.12 183 PRO A N 1
ATOM 1460 C CA . PRO A 1 183 ? 0.641 -12.109 20.702 1.00 86.12 183 PRO A CA 1
ATOM 1461 C C . PRO A 1 183 ? 0.859 -11.518 22.105 1.00 86.12 183 PRO A C 1
ATOM 1463 O O . PRO A 1 183 ? 1.560 -12.125 22.908 1.00 86.12 183 PRO A O 1
ATOM 1466 N N . THR A 1 184 ? 0.298 -10.341 22.394 1.00 84.88 184 THR A N 1
ATOM 1467 C CA . THR A 1 184 ? 0.273 -9.715 23.721 1.00 84.88 184 THR A CA 1
ATOM 1468 C C . THR A 1 184 ? -1.105 -9.100 23.991 1.00 84.88 184 THR A C 1
ATOM 1470 O O . THR A 1 184 ? -1.761 -8.598 23.072 1.00 84.88 184 THR A O 1
ATOM 1473 N N . ALA A 1 185 ? -1.545 -9.087 25.252 1.00 85.94 185 ALA A N 1
ATOM 1474 C CA . ALA A 1 185 ? -2.796 -8.441 25.660 1.00 85.94 185 ALA A CA 1
ATOM 1475 C C . ALA A 1 185 ? -2.788 -6.926 25.366 1.00 85.94 185 ALA A C 1
ATOM 1477 O O . ALA A 1 185 ? -3.749 -6.390 24.812 1.00 85.94 185 ALA A O 1
ATOM 1478 N N . ARG A 1 186 ? -1.655 -6.252 25.602 1.00 87.19 186 ARG A N 1
ATOM 1479 C CA . ARG A 1 186 ? -1.395 -4.863 25.194 1.00 87.19 186 ARG A CA 1
ATOM 1480 C C . ARG A 1 186 ? -1.707 -4.563 23.719 1.00 87.19 186 ARG A C 1
ATOM 1482 O O . ARG A 1 186 ? -2.193 -3.472 23.426 1.00 87.19 186 ARG A O 1
ATOM 1489 N N . GLU A 1 187 ? -1.464 -5.498 22.795 1.00 89.44 187 GLU A N 1
ATOM 1490 C CA . GLU A 1 187 ? -1.805 -5.370 21.363 1.00 89.44 187 GLU A CA 1
ATOM 1491 C C . GLU A 1 187 ? -3.287 -5.677 21.044 1.00 89.44 187 GLU A C 1
ATOM 1493 O O . GLU A 1 187 ? -3.774 -5.314 19.970 1.00 89.44 187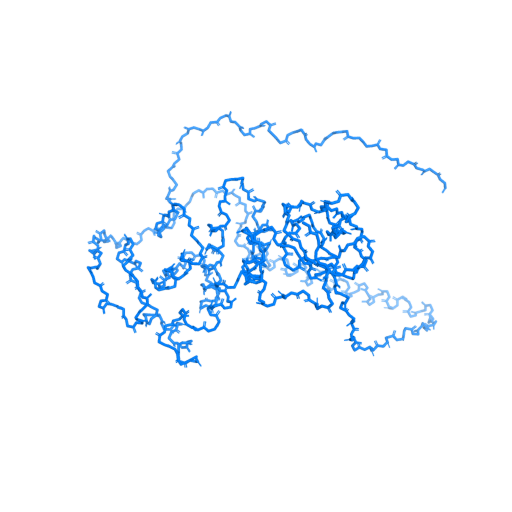 GLU A O 1
ATOM 1498 N N . CYS A 1 188 ? -4.036 -6.307 21.957 1.00 92.62 188 CYS A N 1
ATOM 1499 C CA . CYS A 1 188 ? -5.460 -6.630 21.805 1.00 92.62 188 CYS A CA 1
ATOM 1500 C C . CYS A 1 188 ? -6.348 -5.387 22.019 1.00 92.62 188 CYS A C 1
ATOM 1502 O O . CYS A 1 188 ? -7.060 -5.267 23.015 1.00 92.62 188 CYS A O 1
ATOM 1504 N N . LYS A 1 189 ? -6.283 -4.419 21.091 1.00 94.88 189 LYS A N 1
ATOM 1505 C CA . LYS A 1 189 ? -7.107 -3.193 21.104 1.00 94.88 189 LYS A CA 1
ATOM 1506 C C . LYS A 1 189 ? -7.986 -3.087 19.852 1.00 94.88 189 LYS A C 1
ATOM 1508 O O . LYS A 1 189 ? -7.525 -3.298 18.726 1.00 94.88 189 LYS A O 1
ATOM 1513 N N . CYS A 1 190 ? -9.264 -2.754 20.044 1.00 97.44 190 CYS A N 1
ATOM 1514 C CA . CYS A 1 190 ? -10.232 -2.500 18.971 1.00 97.44 190 CYS A CA 1
ATOM 1515 C C . CYS A 1 190 ? -9.952 -1.151 18.280 1.00 97.44 190 CYS A C 1
ATOM 1517 O O . CYS A 1 190 ? -9.386 -0.248 18.892 1.00 97.44 190 CYS A O 1
ATOM 1519 N N . CYS A 1 191 ? -10.377 -0.952 17.025 1.00 97.44 191 CYS A N 1
ATOM 1520 C CA . CYS A 1 191 ? -10.271 0.371 16.390 1.00 97.44 191 CYS A CA 1
ATOM 1521 C C . CYS A 1 191 ? -11.145 1.428 17.080 1.00 97.44 191 CYS A C 1
ATOM 1523 O O . CYS A 1 191 ? -10.733 2.579 17.189 1.00 97.44 191 CYS A O 1
ATOM 1525 N N . ASN A 1 192 ? -12.283 1.009 17.637 1.00 95.81 192 ASN A N 1
ATOM 1526 C CA . ASN A 1 192 ? -13.233 1.869 18.347 1.00 95.81 192 ASN A CA 1
ATOM 1527 C C . ASN A 1 192 ? -12.712 2.339 19.720 1.00 95.81 192 ASN A C 1
ATOM 1529 O O . ASN A 1 192 ? -13.304 3.221 20.327 1.00 95.81 192 ASN A O 1
ATOM 1533 N N . PHE A 1 193 ? -11.592 1.785 20.205 1.00 94.38 193 PHE A N 1
ATOM 1534 C CA . PHE A 1 193 ? -10.924 2.241 21.431 1.00 94.38 193 PHE A CA 1
ATOM 1535 C C . PHE A 1 193 ? -10.278 3.631 21.272 1.00 94.38 193 PHE A C 1
ATOM 1537 O O . PHE A 1 193 ? -10.048 4.333 22.252 1.00 94.38 193 PHE A O 1
ATOM 1544 N N . TYR A 1 194 ? -9.962 4.043 20.040 1.00 93.50 194 TYR A N 1
ATOM 1545 C CA . TYR A 1 194 ? -9.222 5.273 19.775 1.00 93.50 194 TYR A CA 1
ATOM 1546 C C . TYR A 1 194 ? -10.163 6.360 19.253 1.00 93.50 194 TYR A C 1
ATOM 1548 O O . TYR A 1 194 ? -10.622 6.289 18.115 1.00 93.50 194 TYR A O 1
ATOM 1556 N N . THR A 1 195 ? -10.377 7.418 20.036 1.00 91.38 195 THR A N 1
ATOM 1557 C CA . THR A 1 195 ? -11.208 8.581 19.655 1.00 91.38 195 THR A CA 1
ATOM 1558 C C . THR A 1 195 ? -10.829 9.169 18.290 1.00 91.38 195 THR A C 1
ATOM 1560 O O . THR A 1 195 ? -11.696 9.410 17.458 1.00 91.38 195 THR A O 1
ATOM 1563 N N . ALA A 1 196 ? -9.527 9.294 18.007 1.00 91.06 196 ALA A N 1
ATOM 1564 C CA . ALA A 1 196 ? -9.001 9.764 16.719 1.00 91.06 196 ALA A CA 1
ATOM 1565 C C . ALA A 1 196 ? -9.329 8.851 15.514 1.00 91.06 196 ALA A C 1
ATOM 1567 O O . ALA A 1 196 ? -9.189 9.279 14.371 1.00 91.06 196 ALA A O 1
ATOM 1568 N N . ILE A 1 197 ? -9.737 7.600 15.756 1.00 95.94 197 ILE A N 1
ATOM 1569 C CA . ILE A 1 197 ? -10.254 6.692 14.725 1.00 95.94 197 ILE A CA 1
ATOM 1570 C C . ILE A 1 197 ? -11.777 6.811 14.628 1.00 95.94 197 ILE A C 1
ATOM 1572 O O . ILE A 1 197 ? -12.286 6.858 13.514 1.00 95.94 197 ILE A O 1
ATOM 1576 N N . VAL A 1 198 ? -12.496 6.892 15.755 1.00 94.56 198 VAL A N 1
ATOM 1577 C CA . VAL A 1 198 ? -13.973 6.943 15.793 1.00 94.56 198 VAL A CA 1
ATOM 1578 C C . VAL A 1 198 ? -14.537 8.041 14.886 1.00 94.56 198 VAL A C 1
ATOM 1580 O O . VAL A 1 198 ? -15.397 7.745 14.063 1.00 94.56 198 VAL A O 1
ATOM 1583 N N . SER A 1 199 ? -13.965 9.250 14.895 1.00 91.88 199 SER A N 1
ATOM 1584 C CA . SER A 1 199 ? -14.417 10.337 14.007 1.00 91.88 199 SER A CA 1
ATOM 1585 C C . SER A 1 199 ? -14.305 10.022 12.505 1.00 91.88 199 SER A C 1
ATOM 1587 O O . SER A 1 199 ? -15.044 10.586 11.707 1.00 91.88 199 SER A O 1
ATOM 1589 N N . ARG A 1 200 ? -13.410 9.106 12.103 1.00 93.50 200 ARG A N 1
ATOM 1590 C CA . ARG A 1 200 ? -13.293 8.610 10.716 1.00 93.50 200 ARG A CA 1
ATOM 1591 C C . ARG A 1 200 ? -14.296 7.496 10.401 1.00 93.50 200 ARG A C 1
ATOM 1593 O O . ARG A 1 200 ? -14.665 7.296 9.248 1.00 93.50 200 ARG A O 1
ATOM 1600 N N . LEU A 1 201 ? -14.735 6.755 11.417 1.00 96.38 201 LEU A N 1
ATOM 1601 C CA . LEU A 1 201 ? -15.786 5.740 11.288 1.00 96.38 201 LEU A CA 1
ATOM 1602 C C . LEU A 1 201 ? -17.154 6.392 11.092 1.00 96.38 201 LEU A C 1
ATOM 1604 O O . LEU A 1 201 ? -17.935 5.922 10.271 1.00 96.38 201 LEU A O 1
ATOM 1608 N N . GLU A 1 202 ? -17.400 7.493 11.801 1.00 93.25 202 GLU A N 1
ATOM 1609 C CA . GLU A 1 202 ? -18.587 8.340 11.664 1.00 93.25 202 GLU A CA 1
ATOM 1610 C C . GLU A 1 202 ? -18.632 9.004 10.276 1.00 93.25 202 GLU A C 1
ATOM 1612 O O . GLU A 1 202 ? -19.613 8.837 9.552 1.00 93.25 202 GLU A O 1
ATOM 1617 N N . GLU A 1 203 ? -17.539 9.660 9.861 1.00 92.56 203 GLU A N 1
ATOM 1618 C CA . GLU A 1 203 ? -17.379 10.315 8.547 1.00 92.56 203 GLU A CA 1
ATOM 1619 C C . GLU A 1 203 ? -17.702 9.387 7.362 1.00 92.56 203 GLU A C 1
ATOM 1621 O O . GLU A 1 203 ? -18.405 9.790 6.438 1.00 92.56 203 GLU A O 1
ATOM 1626 N N . ALA A 1 204 ? -17.232 8.136 7.404 1.00 92.19 204 ALA A N 1
ATOM 1627 C CA . ALA A 1 204 ? -17.479 7.138 6.361 1.00 92.19 204 ALA A CA 1
ATOM 1628 C C . ALA A 1 204 ? -18.672 6.198 6.650 1.00 92.19 204 ALA A C 1
ATOM 1630 O O . ALA A 1 204 ? -18.964 5.324 5.836 1.00 92.19 204 ALA A O 1
ATOM 1631 N N . SER A 1 205 ? -19.353 6.343 7.795 1.00 95.06 205 SER A N 1
ATOM 1632 C CA . SER A 1 205 ? -20.437 5.460 8.268 1.00 95.06 205 SER A CA 1
ATOM 1633 C C . SER A 1 205 ? -20.098 3.951 8.261 1.00 95.06 205 SER A C 1
ATOM 1635 O O . SER A 1 205 ? -20.921 3.115 7.884 1.00 95.06 205 SER A O 1
ATOM 1637 N N . VAL A 1 206 ? -18.884 3.577 8.694 1.00 96.94 206 VAL A N 1
ATOM 1638 C CA . VAL A 1 206 ? -18.390 2.179 8.717 1.00 96.94 206 VAL A CA 1
ATOM 1639 C C . VAL A 1 206 ? -18.111 1.660 10.131 1.00 96.94 206 VAL A C 1
ATOM 1641 O O . VAL A 1 206 ? -17.541 2.361 10.960 1.00 96.94 206 VAL A O 1
ATOM 1644 N N . LYS A 1 207 ? -18.422 0.383 10.403 1.00 96.94 207 LYS A N 1
ATOM 1645 C CA . LYS A 1 207 ? -18.160 -0.259 11.713 1.00 96.94 207 LYS A CA 1
ATOM 1646 C C . LYS A 1 207 ? -16.674 -0.436 12.043 1.00 96.94 207 LYS A C 1
ATOM 1648 O O . LYS A 1 207 ? -16.316 -0.543 13.215 1.00 96.94 207 LYS A O 1
ATOM 1653 N N . CYS A 1 208 ? -15.809 -0.558 11.034 1.00 98.06 208 CYS A N 1
ATOM 1654 C CA . CYS A 1 208 ? -14.391 -0.845 11.227 1.00 98.06 208 CYS A CA 1
ATOM 1655 C C . CYS A 1 208 ? -13.506 0.013 10.322 1.00 98.06 208 CYS A C 1
ATOM 1657 O O . CYS A 1 208 ? -13.741 0.119 9.120 1.00 98.06 208 CYS A O 1
ATOM 1659 N N . ILE A 1 209 ? -12.398 0.526 10.866 1.00 98.19 209 ILE A N 1
ATOM 1660 C CA . ILE A 1 209 ? -11.459 1.375 10.113 1.00 98.19 209 ILE A CA 1
ATOM 1661 C C . ILE A 1 209 ? -10.841 0.652 8.908 1.00 98.19 209 ILE A C 1
ATOM 1663 O O . ILE A 1 209 ? -10.451 1.293 7.941 1.00 98.19 209 ILE A O 1
ATOM 1667 N N . THR A 1 210 ? -10.806 -0.685 8.923 1.00 98.00 210 THR A N 1
ATOM 1668 C CA . THR A 1 210 ? -10.306 -1.493 7.797 1.00 98.00 210 THR A CA 1
ATOM 1669 C C . THR A 1 210 ? -11.237 -1.523 6.579 1.00 98.00 210 THR A C 1
ATOM 1671 O O . THR A 1 210 ? -10.825 -1.995 5.520 1.00 98.00 210 THR A O 1
ATOM 1674 N N . GLN A 1 211 ? -12.471 -1.025 6.724 1.00 97.00 211 GLN A N 1
ATOM 1675 C CA . GLN A 1 211 ? -13.472 -0.877 5.661 1.00 97.00 211 GLN A CA 1
ATOM 1676 C C . GLN A 1 211 ? -13.480 0.540 5.059 1.00 97.00 211 GLN A C 1
ATOM 1678 O O . GLN A 1 211 ? -14.019 0.738 3.975 1.00 97.00 211 GLN A O 1
ATOM 1683 N N . HIS A 1 212 ? -12.886 1.524 5.741 1.00 97.69 212 HIS A N 1
ATOM 1684 C CA . HIS A 1 212 ? -12.852 2.914 5.289 1.00 97.69 212 HIS A CA 1
ATOM 1685 C C . HIS A 1 212 ? -11.975 3.055 4.035 1.00 97.69 212 HIS A C 1
ATOM 1687 O O . HIS A 1 212 ? -10.822 2.622 4.022 1.00 97.69 212 HIS A O 1
ATOM 1693 N N . GLU A 1 213 ? -12.476 3.727 2.997 1.00 95.94 213 GLU A N 1
ATOM 1694 C CA . GLU A 1 213 ? -11.734 3.949 1.744 1.00 95.94 213 GLU A CA 1
ATOM 1695 C C . GLU A 1 213 ? -10.326 4.547 1.945 1.00 95.94 213 GLU A C 1
ATOM 1697 O O . GLU A 1 213 ? -9.358 4.019 1.400 1.00 95.94 213 GLU A O 1
ATOM 1702 N N . GLY A 1 214 ? -10.169 5.558 2.808 1.00 95.19 214 GLY A N 1
ATOM 1703 C CA . GLY A 1 214 ? -8.875 6.144 3.165 1.00 95.19 214 GLY A CA 1
ATOM 1704 C C . GLY A 1 214 ? -7.877 5.151 3.777 1.00 95.19 214 GLY A C 1
ATOM 1705 O O . GLY A 1 214 ? -6.672 5.309 3.572 1.00 95.19 214 GLY A O 1
ATOM 1706 N N . PHE A 1 215 ? -8.345 4.090 4.447 1.00 97.69 215 PHE A N 1
ATOM 1707 C CA . PHE A 1 215 ? -7.485 3.000 4.914 1.00 97.69 215 PHE A CA 1
ATOM 1708 C C . PHE A 1 215 ? -6.992 2.152 3.743 1.00 97.69 215 PHE A C 1
ATOM 1710 O O . PHE A 1 215 ? -5.789 1.925 3.609 1.00 97.69 215 PHE A O 1
ATOM 1717 N N . VAL A 1 216 ? -7.907 1.724 2.870 1.00 95.62 216 VAL A N 1
ATOM 1718 C CA . VAL A 1 216 ? -7.580 0.927 1.679 1.00 95.62 216 VAL A CA 1
ATOM 1719 C C . VAL A 1 216 ? -6.604 1.699 0.783 1.00 95.62 216 VAL A C 1
ATOM 1721 O O . VAL A 1 216 ? -5.555 1.172 0.414 1.00 95.62 216 VAL A O 1
ATOM 1724 N N . ALA A 1 217 ? -6.888 2.977 0.523 1.00 94.69 217 ALA A N 1
ATOM 1725 C CA . ALA A 1 217 ? -6.083 3.856 -0.315 1.00 94.69 217 ALA A CA 1
ATOM 1726 C C . ALA A 1 217 ? -4.684 4.154 0.258 1.00 94.69 217 ALA A C 1
ATOM 1728 O O . ALA A 1 217 ? -3.723 4.167 -0.504 1.00 94.69 217 ALA A O 1
ATOM 1729 N N . ASN A 1 218 ? -4.532 4.373 1.572 1.00 93.62 218 ASN A N 1
ATOM 1730 C CA . ASN A 1 218 ? -3.227 4.724 2.160 1.00 93.62 218 ASN A CA 1
ATOM 1731 C C . ASN A 1 218 ? -2.400 3.532 2.657 1.00 93.62 218 ASN A C 1
ATOM 1733 O O . ASN A 1 218 ? -1.181 3.660 2.772 1.00 93.62 218 ASN A O 1
ATOM 1737 N N . CYS A 1 219 ? -3.043 2.415 3.012 1.00 95.62 219 CYS A N 1
ATOM 1738 C CA . CYS A 1 219 ? -2.412 1.333 3.777 1.00 95.62 219 CYS A CA 1
ATOM 1739 C C . CYS A 1 219 ? -2.424 -0.025 3.059 1.00 95.62 219 CYS A C 1
ATOM 1741 O O . CYS A 1 219 ? -1.667 -0.904 3.463 1.00 95.62 219 CYS A O 1
ATOM 1743 N N . LEU A 1 220 ? -3.262 -0.212 2.029 1.00 91.38 220 LEU A N 1
ATOM 1744 C CA . LEU A 1 220 ? -3.353 -1.464 1.258 1.00 91.38 220 LEU A CA 1
ATOM 1745 C C . LEU A 1 220 ? -3.058 -1.284 -0.243 1.00 91.38 220 LEU A C 1
ATOM 1747 O O . LEU A 1 220 ? -2.648 -2.242 -0.893 1.00 91.38 220 LEU A O 1
ATOM 1751 N N . ASN A 1 221 ? -3.242 -0.085 -0.807 1.00 89.12 221 ASN A N 1
ATOM 1752 C CA . ASN A 1 221 ? -2.921 0.191 -2.208 1.00 89.12 221 ASN A CA 1
ATOM 1753 C C . ASN A 1 221 ? -1.404 0.098 -2.445 1.00 89.12 221 ASN A C 1
ATOM 1755 O O . ASN A 1 221 ? -0.628 0.904 -1.923 1.00 89.12 221 ASN A O 1
ATOM 1759 N N . ARG A 1 222 ? -0.995 -0.870 -3.274 1.00 85.19 222 ARG A N 1
ATOM 1760 C CA . ARG A 1 222 ? 0.410 -1.123 -3.598 1.00 85.19 222 ARG A CA 1
ATOM 1761 C C . ARG A 1 222 ? 1.109 0.113 -4.166 1.00 85.19 222 ARG A C 1
ATOM 1763 O O . ARG A 1 222 ? 2.144 0.470 -3.626 1.00 85.19 222 ARG A O 1
ATOM 1770 N N . LEU A 1 223 ? 0.540 0.799 -5.160 1.00 83.81 223 LEU A N 1
ATOM 1771 C CA . LEU A 1 223 ? 1.196 1.928 -5.849 1.00 83.81 223 LEU A CA 1
ATOM 1772 C C . LEU A 1 223 ? 1.504 3.093 -4.882 1.00 83.81 223 LEU A C 1
ATOM 1774 O O . LEU A 1 223 ? 2.530 3.772 -4.966 1.00 83.81 223 LEU A O 1
ATOM 1778 N N . VAL A 1 224 ? 0.632 3.283 -3.888 1.00 88.56 224 VAL A N 1
ATOM 1779 C CA . VAL A 1 224 ? 0.786 4.290 -2.825 1.00 88.56 224 VAL A CA 1
ATOM 1780 C C . VAL A 1 224 ? 1.882 3.895 -1.825 1.00 88.56 224 VAL A C 1
ATOM 1782 O O . VAL A 1 224 ? 2.640 4.753 -1.363 1.00 88.56 224 VAL A O 1
ATOM 1785 N N . LEU A 1 225 ? 2.013 2.602 -1.514 1.00 88.00 225 LEU A N 1
ATOM 1786 C CA . LEU A 1 225 ? 3.112 2.077 -0.697 1.00 88.00 225 LEU A CA 1
ATOM 1787 C C . LEU A 1 225 ? 4.442 2.031 -1.463 1.00 88.00 225 LEU A C 1
ATOM 1789 O O . LEU A 1 225 ? 5.481 2.239 -0.852 1.00 88.00 225 LEU A O 1
ATOM 1793 N N . GLU A 1 226 ? 4.408 1.812 -2.775 1.00 84.19 226 GLU A N 1
ATOM 1794 C CA . GLU A 1 226 ? 5.541 1.790 -3.711 1.00 84.19 226 GLU A CA 1
ATOM 1795 C C . GLU A 1 226 ? 6.135 3.196 -3.880 1.00 84.19 226 GLU A C 1
ATOM 1797 O O . GLU A 1 226 ? 7.344 3.380 -3.765 1.00 84.19 226 GLU A O 1
ATOM 1802 N N . THR A 1 227 ? 5.284 4.226 -3.946 1.00 86.56 227 THR A N 1
ATOM 1803 C CA . THR A 1 227 ? 5.713 5.631 -3.820 1.00 86.56 227 THR A CA 1
ATOM 1804 C C . THR A 1 227 ? 6.480 5.859 -2.508 1.00 86.56 227 THR A C 1
ATOM 1806 O O . THR A 1 227 ? 7.592 6.383 -2.525 1.00 86.56 227 THR A O 1
ATOM 1809 N N . SER A 1 228 ? 5.948 5.393 -1.367 1.00 88.12 228 SER A N 1
ATOM 1810 C CA . SER A 1 228 ? 6.671 5.471 -0.083 1.00 88.12 228 SER A CA 1
ATOM 1811 C C . SER A 1 228 ? 7.843 4.503 0.063 1.00 88.12 228 SER A C 1
ATOM 1813 O O . SER A 1 228 ? 8.648 4.668 0.978 1.00 88.12 228 SER A O 1
ATOM 1815 N N . PHE A 1 229 ? 7.966 3.508 -0.808 1.00 86.94 229 PHE A N 1
ATOM 1816 C CA . PHE A 1 229 ? 9.114 2.617 -0.843 1.00 86.94 229 PHE A CA 1
ATOM 1817 C C . PHE A 1 229 ? 10.309 3.353 -1.447 1.00 86.94 229 PHE A C 1
ATOM 1819 O O . PHE A 1 229 ? 11.366 3.377 -0.828 1.00 86.94 229 PHE A O 1
ATOM 1826 N N . TYR A 1 230 ? 10.122 4.081 -2.551 1.00 83.00 230 TYR A N 1
ATOM 1827 C CA . TYR A 1 230 ? 11.167 4.958 -3.088 1.00 83.00 230 TYR A CA 1
ATOM 1828 C C . TYR A 1 230 ? 11.521 6.120 -2.139 1.00 83.00 230 TYR A C 1
ATOM 1830 O O . TYR A 1 230 ? 12.704 6.423 -1.982 1.00 83.00 230 TYR A O 1
ATOM 1838 N N . GLU A 1 231 ? 10.545 6.713 -1.432 1.00 85.50 231 GLU A N 1
ATOM 1839 C CA . GLU A 1 231 ? 10.824 7.659 -0.329 1.00 85.50 231 GLU A CA 1
ATOM 1840 C C . GLU A 1 231 ? 11.716 7.013 0.749 1.00 85.50 231 GLU A C 1
ATOM 1842 O O . GLU A 1 231 ? 12.696 7.609 1.191 1.00 85.50 231 GLU A O 1
ATOM 1847 N N . TYR A 1 232 ? 11.401 5.779 1.155 1.00 85.56 232 TYR A N 1
ATOM 1848 C CA . TYR A 1 232 ? 12.142 5.043 2.178 1.00 85.56 232 TYR A CA 1
ATOM 1849 C C . TYR A 1 232 ? 13.562 4.674 1.732 1.00 85.56 232 TYR A C 1
ATOM 1851 O O . TYR A 1 232 ? 14.494 4.863 2.513 1.00 85.56 232 TYR A O 1
ATOM 1859 N N . LEU A 1 233 ? 13.752 4.229 0.485 1.00 82.44 233 LEU A N 1
ATOM 1860 C CA . LEU A 1 233 ? 15.082 3.970 -0.080 1.00 82.44 233 LEU A CA 1
ATOM 1861 C C . LEU A 1 233 ? 15.930 5.246 -0.171 1.00 82.44 233 LEU A C 1
ATOM 1863 O O . LEU A 1 233 ? 17.138 5.199 0.046 1.00 82.44 233 LEU A O 1
ATOM 1867 N N . HIS A 1 234 ? 15.317 6.402 -0.441 1.00 76.94 234 HIS A N 1
ATOM 1868 C CA . HIS A 1 234 ? 16.025 7.683 -0.418 1.00 76.94 234 HIS A CA 1
ATOM 1869 C C . HIS A 1 234 ? 16.387 8.130 1.012 1.00 76.94 234 HIS A C 1
ATOM 1871 O O . HIS A 1 234 ? 17.460 8.688 1.228 1.00 76.94 234 HIS A O 1
ATOM 1877 N N . GLU A 1 235 ? 15.524 7.864 2.001 1.00 81.38 235 GLU A N 1
ATOM 1878 C CA . GLU A 1 235 ? 15.792 8.151 3.419 1.00 81.38 235 GLU A CA 1
ATOM 1879 C C . GLU A 1 235 ? 16.832 7.202 4.061 1.00 81.38 235 GLU A C 1
ATOM 1881 O O . GLU A 1 235 ? 17.512 7.622 4.997 1.00 81.38 235 GLU A O 1
ATOM 1886 N N . ASN A 1 236 ? 16.943 5.938 3.614 1.00 79.19 236 ASN A N 1
ATOM 1887 C CA . ASN A 1 236 ? 17.659 4.870 4.344 1.00 79.19 236 ASN A CA 1
ATOM 1888 C C . ASN A 1 236 ? 18.720 4.104 3.521 1.00 79.19 236 ASN A C 1
ATOM 1890 O O . ASN A 1 236 ? 19.518 3.380 4.112 1.00 79.19 236 ASN A O 1
ATOM 1894 N N . GLY A 1 237 ? 18.765 4.266 2.195 1.00 77.38 237 GLY A N 1
ATOM 1895 C CA . GLY A 1 237 ? 19.627 3.494 1.290 1.00 77.38 237 GLY A CA 1
ATOM 1896 C C . GLY A 1 237 ? 18.927 2.286 0.638 1.00 77.38 237 GLY A C 1
ATOM 1897 O O . GLY A 1 237 ? 17.740 2.052 0.874 1.00 77.38 237 GLY A O 1
ATOM 1898 N N . PRO A 1 238 ? 19.636 1.526 -0.222 1.00 76.56 238 PRO A N 1
ATOM 1899 C CA . PRO A 1 238 ? 19.116 0.294 -0.814 1.00 76.56 238 PRO A CA 1
ATOM 1900 C C . PRO A 1 238 ? 18.900 -0.797 0.249 1.00 76.56 238 PRO A C 1
ATOM 1902 O O . PRO A 1 238 ? 19.607 -0.834 1.255 1.00 76.56 238 PRO A O 1
ATOM 1905 N N . LEU A 1 239 ? 17.948 -1.702 -0.002 1.00 72.75 239 LEU A N 1
ATOM 1906 C CA . LEU A 1 239 ? 17.737 -2.891 0.832 1.00 72.75 239 LEU A CA 1
ATOM 1907 C C . LEU A 1 239 ? 18.930 -3.860 0.751 1.00 72.75 239 LEU A C 1
ATOM 1909 O O . LEU A 1 239 ? 19.637 -3.888 -0.258 1.00 72.75 239 LEU A O 1
ATOM 1913 N N . ASP A 1 240 ? 19.089 -4.717 1.764 1.00 70.44 240 ASP A N 1
ATOM 1914 C CA . ASP A 1 240 ? 19.921 -5.918 1.639 1.00 70.44 240 ASP A CA 1
ATOM 1915 C C . ASP A 1 240 ? 19.199 -7.029 0.847 1.00 70.44 240 ASP A C 1
ATOM 1917 O O . ASP A 1 240 ? 17.968 -7.060 0.768 1.00 70.44 240 ASP A O 1
ATOM 1921 N N . GLU A 1 241 ? 19.962 -7.954 0.255 1.00 54.59 241 GLU A N 1
ATOM 1922 C CA . GLU A 1 241 ? 19.452 -9.005 -0.646 1.00 54.59 241 GLU A CA 1
ATOM 1923 C C . GLU A 1 241 ? 18.462 -9.988 0.019 1.00 54.59 241 GLU A C 1
ATOM 1925 O O . GLU A 1 241 ? 17.742 -10.703 -0.676 1.00 54.59 241 GLU A O 1
ATOM 1930 N N . ASN A 1 242 ? 18.389 -10.012 1.355 1.00 56.41 242 ASN A N 1
ATOM 1931 C CA . ASN A 1 242 ? 17.504 -10.869 2.145 1.00 56.41 242 ASN A CA 1
ATOM 1932 C C . ASN A 1 242 ? 16.298 -10.108 2.727 1.00 56.41 242 ASN A C 1
ATOM 1934 O O . ASN A 1 242 ? 15.421 -10.725 3.347 1.00 56.41 242 ASN A O 1
ATOM 1938 N N . GLU A 1 243 ? 16.209 -8.782 2.562 1.00 57.81 243 GLU A N 1
ATOM 1939 C CA . GLU A 1 243 ? 15.104 -8.000 3.114 1.00 57.81 243 GLU A CA 1
ATOM 1940 C C . GLU A 1 243 ? 13.809 -8.216 2.312 1.00 57.81 243 GLU A C 1
ATOM 1942 O O . GLU A 1 243 ? 13.480 -7.506 1.363 1.00 57.81 243 GLU A O 1
ATOM 1947 N N . LEU A 1 244 ? 13.032 -9.209 2.759 1.00 66.38 244 LEU A N 1
ATOM 1948 C CA . LEU A 1 244 ? 11.707 -9.552 2.241 1.00 66.38 244 LEU A CA 1
ATOM 1949 C C . LEU A 1 244 ? 10.847 -8.292 2.024 1.00 66.38 244 LEU A C 1
ATOM 1951 O O . LEU A 1 244 ? 10.367 -7.697 2.986 1.00 66.38 244 LEU A O 1
ATOM 1955 N N . ILE A 1 245 ? 10.572 -7.923 0.770 1.00 72.06 245 ILE A N 1
ATOM 1956 C CA . ILE A 1 245 ? 9.905 -6.655 0.410 1.00 72.06 245 ILE A CA 1
ATOM 1957 C C . ILE A 1 245 ? 8.563 -6.422 1.142 1.00 72.06 245 ILE A C 1
ATOM 1959 O O . ILE A 1 245 ? 8.225 -5.298 1.514 1.00 72.06 245 ILE A O 1
ATOM 1963 N N . HIS A 1 246 ? 7.831 -7.492 1.476 1.00 75.31 246 HIS A N 1
ATOM 1964 C CA . HIS A 1 246 ? 6.610 -7.434 2.292 1.00 75.31 246 HIS A CA 1
ATOM 1965 C C . HIS A 1 246 ? 6.839 -6.925 3.732 1.00 75.31 246 HIS A C 1
ATOM 1967 O O . HIS A 1 246 ? 5.957 -6.280 4.298 1.00 75.31 246 HIS A O 1
ATOM 1973 N N . LYS A 1 247 ? 8.010 -7.175 4.339 1.00 81.56 247 LYS A N 1
ATOM 1974 C CA . LYS A 1 247 ? 8.423 -6.615 5.644 1.00 81.56 247 LYS A CA 1
ATOM 1975 C C . LYS A 1 247 ? 8.445 -5.087 5.570 1.00 81.56 247 LYS A C 1
ATOM 1977 O O . LYS A 1 247 ? 7.880 -4.434 6.452 1.00 81.56 247 LYS A O 1
ATOM 1982 N N . VAL A 1 248 ? 9.022 -4.543 4.495 1.00 85.00 248 VAL A N 1
ATOM 1983 C CA . VAL A 1 248 ? 9.100 -3.099 4.243 1.00 85.00 248 VAL A CA 1
ATOM 1984 C C . VAL A 1 248 ? 7.712 -2.534 3.935 1.00 85.00 248 VAL A C 1
ATOM 1986 O O . VAL A 1 248 ? 7.289 -1.605 4.618 1.00 85.00 248 VAL A O 1
ATOM 1989 N N . TYR A 1 249 ? 6.933 -3.137 3.026 1.00 85.69 249 TYR A N 1
ATOM 1990 C CA . TYR A 1 249 ? 5.563 -2.673 2.751 1.00 85.69 249 TYR A CA 1
ATOM 1991 C C . TYR A 1 249 ? 4.669 -2.661 4.001 1.00 85.69 249 TYR A C 1
ATOM 1993 O O . TYR A 1 249 ? 3.948 -1.687 4.204 1.00 85.69 249 TYR A O 1
ATOM 2001 N N . ARG A 1 250 ? 4.753 -3.657 4.902 1.00 91.12 250 ARG A N 1
ATOM 2002 C CA . ARG A 1 250 ? 4.047 -3.589 6.199 1.00 91.12 250 ARG A CA 1
ATOM 2003 C C . ARG A 1 250 ? 4.526 -2.430 7.065 1.00 91.12 250 ARG A C 1
ATOM 2005 O O . ARG A 1 250 ? 3.695 -1.739 7.645 1.00 91.12 250 ARG A O 1
ATOM 2012 N N . HIS A 1 251 ? 5.839 -2.213 7.171 1.00 89.69 251 HIS A N 1
ATOM 2013 C CA . HIS A 1 251 ? 6.384 -1.084 7.928 1.00 89.69 251 HIS A CA 1
ATOM 2014 C C . HIS A 1 251 ? 5.856 0.253 7.385 1.00 89.69 251 HIS A C 1
ATOM 2016 O O . HIS A 1 251 ? 5.403 1.096 8.159 1.00 89.69 251 HIS A O 1
ATOM 2022 N N . LEU A 1 252 ? 5.833 0.415 6.059 1.00 92.19 252 LEU A N 1
ATOM 2023 C CA . LEU A 1 252 ? 5.304 1.600 5.385 1.00 92.19 252 LEU A CA 1
ATOM 2024 C C . LEU A 1 252 ? 3.788 1.745 5.563 1.00 92.19 252 LEU A C 1
ATOM 2026 O O . LEU A 1 252 ? 3.328 2.846 5.851 1.00 92.19 252 LEU A O 1
ATOM 2030 N N . ALA A 1 253 ? 3.020 0.655 5.495 1.00 94.62 253 ALA A N 1
ATOM 2031 C CA . ALA A 1 253 ? 1.582 0.656 5.761 1.00 94.62 253 ALA A CA 1
ATOM 2032 C C . ALA A 1 253 ? 1.265 1.065 7.210 1.00 94.62 253 ALA A C 1
ATOM 2034 O O . ALA A 1 253 ? 0.399 1.910 7.432 1.00 94.62 253 ALA A O 1
ATOM 2035 N N . TYR A 1 254 ? 2.012 0.560 8.202 1.00 94.44 254 TYR A N 1
ATOM 2036 C CA . TYR A 1 254 ? 1.890 1.016 9.591 1.00 94.44 254 TYR A CA 1
ATOM 2037 C C . TYR A 1 254 ? 2.288 2.499 9.739 1.00 94.44 254 TYR A C 1
ATOM 2039 O O . TYR A 1 254 ? 1.573 3.261 10.391 1.00 94.44 254 TYR A O 1
ATOM 2047 N N . ARG A 1 255 ? 3.394 2.934 9.108 1.00 91.81 255 ARG A N 1
ATOM 2048 C CA . ARG A 1 255 ? 3.886 4.329 9.120 1.00 91.81 255 ARG A CA 1
ATOM 2049 C C . ARG A 1 255 ? 2.867 5.288 8.484 1.00 91.81 255 ARG A C 1
ATOM 2051 O O . ARG A 1 255 ? 2.632 6.360 9.041 1.00 91.81 255 ARG A O 1
ATOM 2058 N N . ARG A 1 256 ? 2.219 4.900 7.376 1.00 93.62 256 ARG A N 1
ATOM 2059 C CA . ARG A 1 256 ? 1.138 5.660 6.720 1.00 93.62 256 ARG A CA 1
ATOM 2060 C C . ARG A 1 256 ? -0.146 5.674 7.546 1.00 93.62 256 ARG A C 1
ATOM 2062 O O . ARG A 1 256 ? -0.668 6.760 7.770 1.00 93.62 256 ARG A O 1
ATOM 2069 N N . PHE A 1 257 ? -0.604 4.536 8.076 1.00 96.00 257 PHE A N 1
ATOM 2070 C CA . PHE A 1 257 ? -1.783 4.483 8.953 1.00 96.00 257 PHE A CA 1
ATOM 2071 C C . PHE A 1 257 ? -1.639 5.422 10.157 1.00 96.00 257 PHE A C 1
ATOM 2073 O O . PHE A 1 257 ? -2.494 6.271 10.409 1.00 96.00 257 PHE A O 1
ATOM 2080 N N . VAL A 1 258 ? -0.513 5.318 10.867 1.00 93.62 258 VAL A N 1
ATOM 2081 C CA . VAL A 1 258 ? -0.233 6.144 12.046 1.00 93.62 258 VAL A CA 1
ATOM 2082 C C . VAL A 1 258 ? -0.170 7.633 11.689 1.00 93.62 258 VAL A C 1
ATOM 2084 O O . VAL A 1 258 ? -0.683 8.461 12.441 1.00 93.62 258 VAL A O 1
ATOM 2087 N N . ARG A 1 259 ? 0.395 7.981 10.524 1.00 91.75 259 ARG A N 1
ATOM 2088 C CA . ARG A 1 259 ? 0.468 9.364 10.026 1.00 91.75 259 ARG A CA 1
ATOM 2089 C C . ARG A 1 259 ? -0.876 9.907 9.522 1.00 91.75 259 ARG A C 1
ATOM 2091 O O . ARG A 1 259 ? -1.085 11.113 9.576 1.00 91.75 259 ARG A O 1
ATOM 2098 N N . TRP A 1 260 ? -1.788 9.050 9.066 1.00 93.88 260 TRP A N 1
ATOM 2099 C CA . TRP A 1 260 ? -3.144 9.437 8.659 1.00 93.88 260 TRP A CA 1
ATOM 2100 C C . TRP A 1 260 ? -4.045 9.733 9.868 1.00 93.88 260 TRP A C 1
ATOM 2102 O O . TRP A 1 260 ? -4.731 10.753 9.875 1.00 93.88 260 TRP A O 1
ATOM 2112 N N . ILE A 1 261 ? -3.988 8.900 10.914 1.00 93.75 261 ILE A N 1
ATOM 2113 C CA . ILE A 1 261 ? -4.818 9.057 12.122 1.00 93.75 261 ILE A CA 1
ATOM 2114 C C . ILE A 1 261 ? -4.239 10.085 13.112 1.00 93.75 261 ILE A C 1
ATOM 2116 O O . ILE A 1 261 ? -4.968 10.943 13.603 1.00 93.75 261 ILE A O 1
ATOM 2120 N N . TRP A 1 262 ? -2.933 10.035 13.412 1.00 88.62 262 TRP A N 1
ATOM 2121 C CA . TRP A 1 262 ? -2.292 10.866 14.453 1.00 88.62 262 TRP A CA 1
ATOM 2122 C C . TRP A 1 262 ? -1.279 11.890 13.913 1.00 88.62 262 TRP A C 1
ATOM 2124 O O . TRP A 1 262 ? -0.513 12.470 14.683 1.00 88.62 262 TRP A O 1
ATOM 2134 N N . GLN A 1 263 ? -1.277 12.146 12.600 1.00 86.50 263 GLN A N 1
ATOM 2135 C CA . GLN A 1 263 ? -0.441 13.162 11.949 1.00 86.50 263 GLN A CA 1
ATOM 2136 C C . GLN A 1 263 ? 1.060 13.010 12.279 1.00 86.50 263 GLN A C 1
ATOM 2138 O O . GLN A 1 263 ? 1.685 12.013 11.912 1.00 86.50 263 GLN A O 1
ATOM 2143 N N . ARG A 1 264 ? 1.677 14.003 12.936 1.00 75.50 264 ARG A N 1
ATOM 2144 C CA . ARG A 1 264 ? 3.100 13.998 13.297 1.00 75.50 264 ARG A CA 1
ATOM 2145 C C . ARG A 1 264 ? 3.279 13.751 14.793 1.00 75.50 264 ARG A C 1
ATOM 2147 O O . ARG A 1 264 ? 3.203 14.676 15.595 1.00 75.50 264 ARG A O 1
ATOM 2154 N N . MET A 1 265 ? 3.602 12.513 15.151 1.00 73.38 265 MET A N 1
ATOM 2155 C CA . MET A 1 265 ? 3.978 12.158 16.521 1.00 73.38 265 MET A CA 1
ATOM 2156 C C . MET A 1 265 ? 5.418 12.599 16.840 1.00 73.38 265 MET A C 1
ATOM 2158 O O . MET A 1 265 ? 6.287 12.610 15.963 1.00 73.38 265 MET A O 1
ATOM 2162 N N . GLY A 1 266 ? 5.671 12.969 18.098 1.00 62.06 266 GLY A N 1
ATOM 2163 C CA . GLY A 1 266 ? 7.013 13.269 18.610 1.00 62.06 266 GLY A CA 1
ATOM 2164 C C . GLY A 1 266 ? 7.823 12.012 18.955 1.00 62.06 266 GLY A C 1
ATOM 2165 O O . GLY A 1 266 ? 7.306 10.894 18.917 1.00 62.06 266 GLY A O 1
ATOM 2166 N N . LYS A 1 267 ? 9.096 12.194 19.341 1.00 60.00 267 LYS A N 1
ATOM 2167 C CA . LYS A 1 267 ? 9.923 11.112 19.911 1.00 60.00 267 LYS A CA 1
ATOM 2168 C C . LYS A 1 267 ? 9.207 10.524 21.145 1.00 60.00 267 LYS A C 1
ATOM 2170 O O . LYS A 1 267 ? 8.487 11.234 21.840 1.00 60.00 267 LYS A O 1
ATOM 2175 N N . ASN A 1 268 ? 9.374 9.224 21.380 1.00 57.50 268 ASN A N 1
ATOM 2176 C CA . ASN A 1 268 ? 8.765 8.421 22.457 1.00 57.50 268 ASN A CA 1
ATOM 2177 C C . ASN A 1 268 ? 7.223 8.272 22.456 1.00 57.50 268 ASN A C 1
ATOM 2179 O O . ASN A 1 268 ? 6.738 7.278 22.989 1.00 57.50 268 ASN A O 1
ATOM 2183 N N . ASN A 1 269 ? 6.443 9.137 21.794 1.00 66.69 269 ASN A N 1
ATOM 2184 C CA . ASN A 1 269 ? 4.984 8.977 21.675 1.00 66.69 269 ASN A CA 1
ATOM 2185 C C . ASN A 1 269 ? 4.611 7.892 20.640 1.00 66.69 269 ASN A C 1
ATOM 2187 O O . ASN A 1 269 ? 4.217 8.189 19.514 1.00 66.69 269 ASN A O 1
ATOM 2191 N N . ARG A 1 270 ? 4.787 6.616 21.005 1.00 73.50 270 ARG A N 1
ATOM 2192 C CA . ARG A 1 270 ? 4.375 5.461 20.192 1.00 73.50 270 ARG A CA 1
ATOM 2193 C C . ARG A 1 270 ? 2.885 5.164 20.394 1.00 73.50 270 ARG A C 1
ATOM 2195 O O . ARG A 1 270 ? 2.376 5.224 21.510 1.00 73.50 270 ARG A O 1
ATOM 2202 N N . ARG A 1 271 ? 2.195 4.778 19.318 1.00 84.62 271 ARG A N 1
ATOM 2203 C CA . ARG A 1 271 ? 0.819 4.259 19.362 1.00 84.62 271 ARG A CA 1
ATOM 2204 C C . ARG A 1 271 ? 0.818 2.770 19.039 1.00 84.62 271 ARG A C 1
ATOM 2206 O O . ARG A 1 271 ? 1.404 2.356 18.043 1.00 84.62 271 ARG A O 1
ATOM 2213 N N . ILE A 1 272 ? 0.144 1.991 19.881 1.00 91.00 272 ILE A N 1
ATOM 2214 C CA . ILE A 1 272 ? -0.286 0.628 19.555 1.00 91.00 272 ILE A CA 1
ATOM 2215 C C . ILE A 1 272 ? -1.332 0.752 18.439 1.00 91.00 272 ILE A C 1
ATOM 2217 O O . ILE A 1 272 ? -2.195 1.629 18.513 1.00 91.00 272 ILE A O 1
ATOM 2221 N N . LEU A 1 273 ? -1.235 -0.075 17.399 1.00 95.00 273 LEU A N 1
ATOM 2222 C CA . LEU A 1 273 ? -2.213 -0.098 16.310 1.00 95.00 273 LEU A CA 1
ATOM 2223 C C . LEU A 1 273 ? -3.365 -1.059 16.662 1.00 95.00 273 LEU A C 1
ATOM 2225 O O . LEU A 1 273 ? -3.107 -2.082 17.295 1.00 95.00 273 LEU A O 1
ATOM 2229 N N . PRO A 1 274 ? -4.606 -0.795 16.210 1.00 97.25 274 PRO A N 1
ATOM 2230 C CA . PRO A 1 274 ? -5.718 -1.721 16.404 1.00 97.25 274 PRO A CA 1
ATOM 2231 C C . PRO A 1 274 ? -5.436 -3.110 15.826 1.00 97.25 274 PRO A C 1
ATOM 2233 O O . PRO A 1 274 ? -4.926 -3.226 14.709 1.00 97.25 274 PRO A O 1
ATOM 2236 N N . SER A 1 275 ? -5.865 -4.159 16.525 1.00 96.81 275 SER A N 1
ATOM 2237 C CA . SER A 1 275 ? -5.694 -5.549 16.082 1.00 96.81 275 SER A CA 1
ATOM 2238 C C . SER A 1 275 ? -6.247 -5.786 14.665 1.00 96.81 275 SER A C 1
ATOM 2240 O O . SER A 1 275 ? -5.557 -6.364 13.827 1.00 96.81 275 SER A O 1
ATOM 2242 N N . CYS A 1 276 ? -7.425 -5.240 14.334 1.00 97.88 276 CYS A N 1
ATOM 2243 C CA . CYS A 1 276 ? -8.017 -5.357 12.996 1.00 97.88 276 CYS A CA 1
ATOM 2244 C C . CYS A 1 276 ? -7.129 -4.751 11.894 1.00 97.88 276 CYS A C 1
ATOM 2246 O O . CYS A 1 276 ? -6.939 -5.364 10.845 1.00 97.88 276 CYS A O 1
ATOM 2248 N N . VAL A 1 277 ? -6.527 -3.583 12.148 1.00 98.06 277 VAL A N 1
ATOM 2249 C CA . VAL A 1 277 ? -5.588 -2.909 11.235 1.00 98.06 277 VAL A CA 1
ATOM 2250 C C . VAL A 1 277 ? -4.337 -3.751 11.030 1.00 98.06 277 VAL A C 1
ATOM 2252 O O . VAL A 1 277 ? -3.915 -3.973 9.894 1.00 98.06 277 VAL A O 1
ATOM 2255 N N . VAL A 1 278 ? -3.755 -4.242 12.126 1.00 96.00 278 VAL A N 1
ATOM 2256 C CA . VAL A 1 278 ? -2.528 -5.037 12.079 1.00 96.00 278 VAL A CA 1
ATOM 2257 C C . VAL A 1 278 ? -2.770 -6.368 11.369 1.00 96.00 278 VAL A C 1
ATOM 2259 O O . VAL A 1 278 ? -1.975 -6.740 10.509 1.00 96.00 278 VAL A O 1
ATOM 2262 N N . ASN A 1 279 ? -3.884 -7.046 11.654 1.00 95.19 279 ASN A N 1
ATOM 2263 C CA . ASN A 1 279 ? -4.292 -8.264 10.962 1.00 95.19 279 ASN A CA 1
ATOM 2264 C C . ASN A 1 279 ? -4.449 -8.013 9.451 1.00 95.19 279 ASN A C 1
ATOM 2266 O O . ASN A 1 279 ? -3.741 -8.630 8.659 1.00 95.19 279 ASN A O 1
ATOM 2270 N N . LYS A 1 280 ? -5.266 -7.028 9.044 1.00 96.56 280 LYS A N 1
ATOM 2271 C CA . LYS A 1 280 ? -5.531 -6.716 7.625 1.00 96.56 280 LYS A CA 1
ATOM 2272 C C . LYS A 1 280 ? -4.250 -6.414 6.832 1.00 96.56 280 LYS A C 1
ATOM 2274 O O . LYS A 1 280 ? -4.099 -6.893 5.710 1.00 96.56 280 LYS A O 1
ATOM 2279 N N . ILE A 1 281 ? -3.310 -5.668 7.423 1.00 95.38 281 ILE A N 1
ATOM 2280 C CA . ILE A 1 281 ? -2.004 -5.354 6.814 1.00 95.38 281 ILE A CA 1
ATOM 2281 C C . ILE A 1 281 ? -1.097 -6.597 6.745 1.00 95.38 281 ILE A C 1
ATOM 2283 O O . ILE A 1 281 ? -0.407 -6.790 5.744 1.00 95.38 281 ILE A O 1
ATOM 2287 N N . ARG A 1 282 ? -1.105 -7.478 7.758 1.00 90.25 282 ARG A N 1
ATOM 2288 C CA . ARG A 1 282 ? -0.376 -8.761 7.708 1.00 90.25 282 ARG A CA 1
ATOM 2289 C C . ARG A 1 282 ? -0.942 -9.706 6.641 1.00 90.25 282 ARG A C 1
ATOM 2291 O O . ARG A 1 282 ? -0.151 -10.343 5.954 1.00 90.25 282 ARG A O 1
ATOM 2298 N N . THR A 1 283 ? -2.267 -9.768 6.468 1.00 88.75 283 THR A N 1
ATOM 2299 C CA . THR A 1 283 ? -2.918 -10.569 5.413 1.00 88.75 283 THR A CA 1
ATOM 2300 C C . THR A 1 283 ? -2.560 -10.064 4.014 1.00 88.75 283 THR A C 1
ATOM 2302 O O . THR A 1 283 ? -2.308 -10.870 3.125 1.00 88.75 283 THR A O 1
ATOM 2305 N N . ALA A 1 284 ? -2.509 -8.741 3.816 1.00 87.50 284 ALA A N 1
ATOM 2306 C CA . ALA A 1 284 ? -2.147 -8.142 2.530 1.00 87.50 284 ALA A CA 1
ATOM 2307 C C . ALA A 1 284 ? -0.661 -8.333 2.165 1.00 87.50 284 ALA A C 1
ATOM 2309 O O . ALA A 1 284 ? -0.334 -8.468 0.988 1.00 87.50 284 ALA A O 1
ATOM 2310 N N . PHE A 1 285 ? 0.235 -8.366 3.159 1.00 84.31 285 PHE A N 1
ATOM 2311 C CA . PHE A 1 285 ? 1.689 -8.414 2.956 1.00 84.31 285 PHE A CA 1
ATOM 2312 C C . PHE A 1 285 ? 2.351 -9.478 3.866 1.00 84.31 285 PHE A C 1
ATOM 2314 O O . PHE A 1 285 ? 2.956 -9.136 4.892 1.00 84.31 285 PHE A O 1
ATOM 2321 N N . PRO A 1 286 ? 2.246 -10.781 3.537 1.00 78.62 286 PRO A N 1
ATOM 2322 C CA . PRO A 1 286 ? 2.705 -11.880 4.396 1.00 78.62 286 PRO A CA 1
ATOM 2323 C C . PRO A 1 286 ? 4.239 -12.044 4.430 1.00 78.62 286 PRO A C 1
ATOM 2325 O O . PRO A 1 286 ? 4.934 -11.744 3.463 1.00 78.62 286 PRO A O 1
ATOM 2328 N N . SER A 1 287 ? 4.791 -12.566 5.534 1.00 65.00 287 SER A N 1
ATOM 2329 C CA . SER A 1 287 ? 6.197 -13.013 5.625 1.00 65.00 287 SER A CA 1
ATOM 2330 C C . SER A 1 287 ? 6.367 -14.164 6.617 1.00 65.00 287 SER A C 1
ATOM 2332 O O . SER A 1 287 ? 5.560 -14.310 7.528 1.00 65.00 287 SER A O 1
ATOM 2334 N N . GLN A 1 288 ? 7.459 -14.920 6.481 1.00 52.03 288 GLN A N 1
ATOM 2335 C CA . GLN A 1 288 ? 7.713 -16.156 7.236 1.00 52.03 288 GLN A CA 1
ATOM 2336 C C . GLN A 1 288 ? 7.965 -15.963 8.744 1.00 52.03 288 GLN A C 1
ATOM 2338 O O . GLN A 1 288 ? 7.682 -16.867 9.522 1.00 52.03 288 GLN A O 1
ATOM 2343 N N . GLN A 1 289 ? 8.463 -14.799 9.178 1.00 53.12 289 GLN A N 1
ATOM 2344 C CA . GLN A 1 289 ? 8.635 -14.469 10.600 1.00 53.12 289 GLN A CA 1
ATOM 2345 C C . GLN A 1 289 ? 8.013 -13.114 10.955 1.00 53.12 289 GLN A C 1
ATOM 2347 O O . GLN A 1 289 ? 7.934 -12.201 10.124 1.00 53.12 289 GLN A O 1
ATOM 2352 N N . TYR A 1 290 ? 7.593 -12.986 12.216 1.00 46.94 290 TYR A N 1
ATOM 2353 C CA . TYR A 1 290 ? 7.072 -11.760 12.811 1.00 46.94 290 TYR A CA 1
ATOM 2354 C C . TYR A 1 290 ? 7.494 -11.645 14.285 1.00 46.94 290 TYR A C 1
ATOM 2356 O O . TYR A 1 290 ? 7.274 -12.560 15.071 1.00 46.94 290 TYR A O 1
ATOM 2364 N N . CYS A 1 291 ? 8.060 -10.497 14.669 1.00 47.66 291 CYS A N 1
ATOM 2365 C CA . CYS A 1 291 ? 8.211 -10.096 16.070 1.00 47.66 291 CYS A CA 1
ATOM 2366 C C . CYS A 1 291 ? 7.057 -9.164 16.459 1.00 47.66 291 CYS A C 1
ATOM 2368 O O . CYS A 1 291 ? 6.806 -8.202 15.732 1.00 47.66 291 CYS A O 1
ATOM 2370 N N . GLY A 1 292 ? 6.428 -9.406 17.618 1.00 46.75 292 GLY A N 1
ATOM 2371 C CA . GLY A 1 292 ? 5.452 -8.496 18.240 1.00 46.75 292 GLY A CA 1
ATOM 2372 C C . GLY A 1 292 ? 5.996 -7.082 18.474 1.00 46.75 292 GLY A C 1
ATOM 2373 O O . GLY A 1 292 ? 7.189 -6.825 18.285 1.00 46.75 292 GLY A O 1
ATOM 2374 N N . PHE A 1 293 ? 5.132 -6.152 18.887 1.00 39.97 293 PHE A N 1
ATOM 2375 C CA . PHE A 1 293 ? 5.542 -4.785 19.209 1.00 39.97 293 PHE A CA 1
ATOM 2376 C C . PHE A 1 293 ? 6.658 -4.760 20.269 1.00 39.97 293 PHE A C 1
ATOM 2378 O O . PHE A 1 293 ? 6.439 -5.037 21.446 1.00 39.97 293 PHE A O 1
ATOM 2385 N N . LYS A 1 294 ? 7.870 -4.389 19.840 1.00 41.75 294 LYS A N 1
ATOM 2386 C CA . LYS A 1 294 ? 9.048 -4.234 20.699 1.00 41.75 294 LYS A CA 1
ATOM 2387 C C . LYS A 1 294 ? 9.423 -2.758 20.840 1.00 41.75 294 LYS A C 1
ATOM 2389 O O . LYS A 1 294 ? 9.532 -2.013 19.856 1.00 41.75 294 LYS A O 1
ATOM 2394 N N . TYR A 1 295 ? 9.671 -2.339 22.076 1.00 32.62 295 TYR A N 1
ATOM 2395 C CA . TYR A 1 295 ? 10.513 -1.175 22.351 1.00 32.62 295 TYR A CA 1
ATOM 2396 C C . TYR A 1 295 ? 11.942 -1.469 21.855 1.00 32.62 295 TYR A C 1
ATOM 2398 O O . TYR A 1 295 ? 12.308 -2.642 21.743 1.00 32.62 295 TYR A O 1
ATOM 2406 N N . PRO A 1 296 ? 12.740 -0.452 21.477 1.00 31.06 296 PRO A N 1
ATOM 2407 C CA . PRO A 1 296 ? 14.140 -0.701 21.156 1.00 31.06 296 PRO A CA 1
ATOM 2408 C C . PRO A 1 296 ? 14.824 -1.232 22.429 1.00 31.06 296 PRO A C 1
ATOM 2410 O O . PRO A 1 296 ? 14.558 -0.686 23.502 1.00 31.06 296 PRO A O 1
ATOM 2413 N N . PRO A 1 297 ? 15.641 -2.297 22.352 1.00 35.28 297 PRO A N 1
ATOM 2414 C CA . PRO A 1 297 ? 16.342 -2.801 23.526 1.00 35.28 297 PRO A CA 1
ATOM 2415 C C . PRO A 1 297 ? 17.278 -1.722 24.087 1.00 35.28 297 PRO A C 1
ATOM 2417 O O . PRO A 1 297 ? 17.868 -0.953 23.326 1.00 35.28 297 PRO A O 1
ATOM 2420 N N . GLY A 1 298 ? 17.395 -1.670 25.416 1.00 35.12 298 GLY A N 1
ATOM 2421 C CA . GLY A 1 298 ? 18.360 -0.805 26.095 1.00 35.12 298 GLY A CA 1
ATOM 2422 C C . GLY A 1 298 ? 19.802 -1.175 25.738 1.00 35.12 298 GLY A C 1
ATOM 2423 O O . GLY A 1 298 ? 20.093 -2.319 25.383 1.00 35.12 298 GLY A O 1
ATOM 2424 N N . SER A 1 299 ? 20.703 -0.198 25.819 1.00 36.38 299 SER A N 1
ATOM 2425 C CA . SER A 1 299 ? 22.105 -0.299 25.406 1.00 36.38 299 SER A CA 1
ATOM 2426 C C . SER A 1 299 ? 22.962 -1.135 26.370 1.00 36.38 299 SER A C 1
ATOM 2428 O O . SER A 1 299 ? 23.752 -0.604 27.148 1.00 36.38 299 SER A O 1
ATOM 2430 N N . LEU A 1 300 ? 22.875 -2.463 26.266 1.00 30.80 300 LEU A N 1
ATOM 2431 C CA . LEU A 1 300 ? 23.903 -3.370 26.789 1.00 30.80 300 LEU A CA 1
ATOM 2432 C C . LEU A 1 300 ? 25.014 -3.553 25.738 1.00 30.80 300 LEU A C 1
ATOM 2434 O O . LEU A 1 300 ? 24.767 -4.000 24.620 1.00 30.80 300 LEU A O 1
ATOM 2438 N N . LYS A 1 301 ? 26.225 -3.115 26.103 1.00 32.88 301 LYS A N 1
ATOM 2439 C CA . LYS A 1 301 ? 27.440 -3.041 25.266 1.00 32.88 301 LYS A CA 1
ATOM 2440 C C . LYS A 1 301 ? 28.274 -4.340 25.334 1.00 32.88 301 LYS A C 1
ATOM 2442 O O . LYS A 1 301 ? 27.983 -5.198 26.161 1.00 32.88 301 LYS A O 1
ATOM 2447 N N . PHE A 1 302 ? 29.377 -4.364 24.566 1.00 30.94 302 PHE A N 1
ATOM 2448 C CA . PHE A 1 302 ? 30.478 -5.357 24.542 1.00 30.94 302 PHE A CA 1
ATOM 2449 C C . PHE A 1 302 ? 30.166 -6.705 23.850 1.00 30.94 302 PHE A C 1
ATOM 2451 O O . PHE A 1 302 ? 29.092 -7.256 24.055 1.00 30.94 302 PHE A O 1
ATOM 2458 N N . ILE A 1 303 ? 31.067 -7.341 23.080 1.00 30.39 303 ILE A N 1
ATOM 2459 C CA . ILE A 1 303 ? 32.266 -6.924 22.295 1.00 30.39 303 ILE A CA 1
ATOM 2460 C C . ILE A 1 303 ? 32.622 -8.126 21.360 1.00 30.39 303 ILE A C 1
ATOM 2462 O O . ILE A 1 303 ? 32.370 -9.259 21.772 1.00 30.39 303 ILE A O 1
ATOM 2466 N N . ASP A 1 304 ? 33.181 -8.025 20.139 1.00 34.03 304 ASP A N 1
ATOM 2467 C CA . ASP A 1 304 ? 33.452 -6.864 19.255 1.00 34.03 304 ASP A CA 1
ATOM 2468 C C . ASP A 1 304 ? 32.898 -7.092 17.799 1.00 34.03 304 ASP A C 1
ATOM 2470 O O . ASP A 1 304 ? 31.674 -7.076 17.678 1.00 34.03 304 ASP A O 1
ATOM 2474 N N . ASP A 1 305 ? 33.581 -7.361 16.663 1.00 34.22 305 ASP A N 1
ATOM 2475 C CA . ASP A 1 305 ? 35.017 -7.476 16.320 1.00 34.22 305 ASP A CA 1
ATOM 2476 C C . ASP A 1 305 ? 35.363 -7.150 14.827 1.00 34.22 305 ASP A C 1
ATOM 2478 O O . ASP A 1 305 ? 34.520 -7.113 13.925 1.00 34.22 305 ASP A O 1
ATOM 2482 N N . LEU A 1 306 ? 36.659 -6.908 14.601 1.00 34.03 306 LEU A N 1
ATOM 2483 C CA . LEU A 1 306 ? 37.508 -6.742 13.406 1.00 34.03 306 LEU A CA 1
ATOM 2484 C C . LEU A 1 306 ? 37.009 -7.167 11.991 1.00 34.03 306 LEU A C 1
ATOM 2486 O O . LEU A 1 306 ? 37.667 -7.959 11.315 1.00 34.03 306 LEU A O 1
ATOM 2490 N N . HIS A 1 307 ? 35.949 -6.562 11.427 1.00 33.22 307 HIS A N 1
ATOM 2491 C CA . HIS A 1 307 ? 35.694 -6.707 9.969 1.00 33.22 307 HIS A CA 1
ATOM 2492 C C . HIS A 1 307 ? 35.210 -5.468 9.181 1.00 33.22 307 HIS A C 1
ATOM 2494 O O . HIS A 1 307 ? 34.900 -5.580 7.993 1.00 33.22 307 HIS A O 1
ATOM 2500 N N . PHE A 1 308 ? 35.179 -4.266 9.775 1.00 33.97 308 PHE A N 1
ATOM 2501 C CA . PHE A 1 308 ? 34.629 -3.072 9.094 1.00 33.97 308 PHE A CA 1
ATOM 2502 C C . PHE A 1 308 ? 35.656 -2.035 8.589 1.00 33.97 308 PHE A C 1
ATOM 2504 O O . P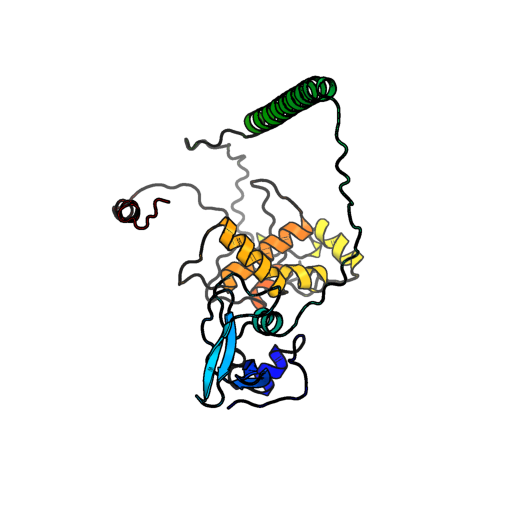HE A 1 308 ? 35.326 -1.202 7.745 1.00 33.97 308 PHE A O 1
ATOM 2511 N N . LEU A 1 309 ? 36.917 -2.078 9.038 1.00 33.75 309 LEU A N 1
ATOM 2512 C CA . LEU A 1 309 ? 37.886 -0.993 8.788 1.00 33.75 309 LEU A CA 1
ATOM 2513 C C . LEU A 1 309 ? 38.565 -0.988 7.400 1.00 33.75 309 LEU A C 1
ATOM 2515 O O . LEU A 1 309 ? 39.247 -0.019 7.079 1.00 33.75 309 LEU A O 1
ATOM 2519 N N . LEU A 1 310 ? 38.365 -2.003 6.546 1.00 34.81 310 LEU A N 1
ATOM 2520 C CA . LEU A 1 310 ? 39.084 -2.120 5.259 1.00 34.81 310 LEU A CA 1
ATOM 2521 C C . LEU A 1 310 ? 38.291 -1.725 3.998 1.00 34.81 310 LEU A C 1
ATOM 2523 O O . LEU A 1 310 ? 38.893 -1.536 2.943 1.00 34.81 310 LEU A O 1
ATOM 2527 N N . LYS A 1 311 ? 36.961 -1.551 4.054 1.00 38.94 311 LYS A N 1
ATOM 2528 C CA . LYS A 1 311 ? 36.151 -1.285 2.840 1.00 38.94 311 LYS A CA 1
ATOM 2529 C C . LYS A 1 311 ? 35.974 0.192 2.450 1.00 38.94 311 LYS A C 1
ATOM 2531 O O . LYS A 1 311 ? 35.365 0.458 1.419 1.00 38.94 311 LYS A O 1
ATOM 2536 N N . ARG A 1 312 ? 36.522 1.160 3.202 1.00 38.69 312 ARG A N 1
ATOM 2537 C CA . ARG A 1 312 ? 36.309 2.607 2.942 1.00 38.69 312 ARG A CA 1
ATOM 2538 C C . ARG A 1 312 ? 37.434 3.325 2.169 1.00 38.69 312 ARG A C 1
ATOM 2540 O O . ARG A 1 312 ? 37.310 4.520 1.931 1.00 38.69 312 ARG A O 1
ATOM 2547 N N . GLN A 1 313 ? 38.505 2.637 1.757 1.00 35.16 313 GLN A N 1
ATOM 2548 C CA . GLN A 1 313 ? 39.661 3.267 1.081 1.00 35.16 313 GLN A CA 1
ATOM 2549 C C . GLN A 1 313 ? 39.858 2.915 -0.410 1.00 35.16 313 GLN A C 1
ATOM 2551 O O . GLN A 1 313 ? 40.683 3.546 -1.061 1.00 35.16 313 GLN A O 1
ATOM 2556 N N . MET A 1 314 ? 39.096 1.981 -0.994 1.00 34.00 314 MET A N 1
ATOM 2557 C CA . MET A 1 314 ? 39.324 1.507 -2.378 1.00 34.00 314 MET A CA 1
ATOM 2558 C C . MET A 1 314 ? 38.383 2.094 -3.453 1.00 34.00 314 MET A C 1
ATOM 2560 O O . MET A 1 314 ? 38.120 1.430 -4.452 1.00 34.00 314 MET A O 1
ATOM 2564 N N . TRP A 1 315 ? 37.866 3.323 -3.293 1.00 34.91 315 TRP A N 1
ATOM 2565 C CA . TRP A 1 315 ? 37.039 3.946 -4.352 1.00 34.91 315 TRP A CA 1
ATOM 2566 C C . TRP A 1 315 ? 37.277 5.441 -4.626 1.00 34.91 315 TRP A C 1
ATOM 2568 O O . TRP A 1 315 ? 36.405 6.126 -5.150 1.00 34.91 315 TRP A O 1
ATOM 2578 N N . HIS A 1 316 ? 38.489 5.940 -4.351 1.00 35.91 316 HIS A N 1
ATOM 2579 C CA . HIS A 1 316 ? 38.959 7.244 -4.845 1.00 35.91 316 HIS A CA 1
ATOM 2580 C C . HIS A 1 316 ? 40.438 7.207 -5.277 1.00 35.91 316 HIS A C 1
ATOM 2582 O O . HIS A 1 316 ? 41.305 7.774 -4.615 1.00 35.91 316 HIS A O 1
ATOM 2588 N N . SER A 1 317 ? 40.735 6.550 -6.404 1.00 30.77 317 SER A N 1
ATOM 2589 C CA . SER A 1 317 ? 41.952 6.784 -7.206 1.00 30.77 317 SER A CA 1
ATOM 2590 C C . SER A 1 317 ? 41.835 6.180 -8.609 1.00 30.77 317 SER A C 1
ATOM 2592 O O . SER A 1 317 ? 41.250 5.113 -8.772 1.00 30.77 317 SER A O 1
ATOM 2594 N N . THR A 1 318 ? 42.459 6.851 -9.587 1.00 32.69 318 THR A N 1
ATOM 2595 C CA . THR A 1 318 ? 42.458 6.582 -11.047 1.00 32.69 318 THR A CA 1
ATOM 2596 C C . THR A 1 318 ? 41.101 6.725 -11.762 1.00 32.69 318 THR A C 1
ATOM 2598 O O . THR A 1 318 ? 40.075 6.357 -11.206 1.00 32.69 318 THR A O 1
ATOM 2601 N N . SER A 1 319 ? 40.988 7.195 -13.014 1.00 31.09 319 SER A N 1
ATOM 2602 C CA . SER A 1 319 ? 41.738 8.195 -13.822 1.00 31.09 319 SER A CA 1
ATOM 2603 C C . SER A 1 319 ? 40.854 8.518 -15.054 1.00 31.09 319 SER A C 1
ATOM 2605 O O . SER A 1 319 ? 40.314 7.594 -15.645 1.00 31.09 319 SER A O 1
ATOM 2607 N N . SER A 1 320 ? 40.524 9.762 -15.428 1.00 34.34 320 SER A N 1
ATOM 2608 C CA . SER A 1 320 ? 41.369 10.893 -15.876 1.00 34.34 320 SER A CA 1
ATOM 2609 C C . SER A 1 320 ? 41.765 10.879 -17.372 1.00 34.34 320 SER A C 1
ATOM 2611 O O . SER A 1 320 ? 42.938 10.719 -17.697 1.00 34.34 320 SER A O 1
ATOM 2613 N N . VAL A 1 321 ? 40.788 11.123 -18.259 1.00 34.22 321 VAL A N 1
ATOM 2614 C CA . VAL A 1 321 ? 40.878 11.613 -19.667 1.00 34.22 321 VAL A CA 1
ATOM 2615 C C . VAL A 1 321 ? 39.452 12.031 -20.098 1.00 34.22 321 VAL A C 1
ATOM 2617 O O . VAL A 1 321 ? 38.504 11.471 -19.555 1.00 34.22 321 VAL A O 1
ATOM 2620 N N . PHE A 1 322 ? 39.157 12.977 -21.003 1.00 31.28 322 PHE A N 1
ATOM 2621 C CA . PHE A 1 322 ? 39.920 13.943 -21.830 1.00 31.28 322 PHE A CA 1
ATOM 2622 C C . PHE A 1 322 ? 39.339 15.373 -21.602 1.00 31.28 322 PHE A C 1
ATOM 2624 O O . PHE A 1 322 ? 38.321 15.504 -20.930 1.00 31.28 322 PHE A O 1
ATOM 2631 N N . GLY A 1 323 ? 39.864 16.495 -22.120 1.00 31.31 323 GLY A N 1
ATOM 2632 C CA . GLY A 1 323 ? 41.080 16.725 -22.915 1.00 31.31 323 GLY A CA 1
ATOM 2633 C C . GLY A 1 323 ? 40.842 17.413 -24.276 1.00 31.31 323 GLY A C 1
ATOM 2634 O O . GLY A 1 323 ? 40.875 16.733 -25.295 1.00 31.31 323 GLY A O 1
ATOM 2635 N N . THR A 1 324 ? 40.691 18.746 -24.306 1.00 31.78 324 THR A N 1
ATOM 2636 C CA . THR A 1 324 ? 40.792 19.593 -25.523 1.00 31.78 324 THR A CA 1
ATOM 2637 C C . THR A 1 324 ? 41.295 21.001 -25.182 1.00 31.78 324 THR A C 1
ATOM 2639 O O . THR A 1 324 ? 40.738 21.639 -24.290 1.00 31.78 324 THR A O 1
ATOM 2642 N N . CYS A 1 325 ? 42.274 21.507 -25.937 1.00 30.11 325 CYS A N 1
ATOM 2643 C CA . CYS A 1 325 ? 42.528 22.947 -26.087 1.00 30.11 325 CYS A CA 1
ATOM 2644 C C . CYS A 1 325 ? 41.926 23.427 -27.417 1.00 30.11 325 CYS A C 1
ATOM 2646 O O . CYS A 1 325 ? 41.850 22.639 -28.362 1.00 30.11 325 CYS A O 1
ATOM 2648 N N . GLY A 1 326 ? 41.544 24.704 -27.487 1.00 33.03 326 GLY A N 1
ATOM 2649 C CA . GLY A 1 326 ? 40.952 25.354 -28.660 1.00 33.03 326 GLY A CA 1
ATOM 2650 C C . GLY A 1 326 ? 40.475 26.751 -28.308 1.00 33.03 326 GLY A C 1
ATOM 2651 O O . GLY A 1 326 ? 39.292 26.857 -27.926 1.00 33.03 326 GLY A O 1
#

Solvent-accessible surface area (backbone atoms only — not comparable to full-atom values): 20734 Å² total; per-residue (Å²): 108,80,45,76,42,98,63,82,70,60,73,96,52,37,80,54,56,18,55,78,71,20,97,52,49,75,24,34,40,56,40,31,32,87,82,68,49,44,24,33,34,60,44,88,61,48,79,44,57,45,49,38,30,69,27,41,33,74,89,80,70,38,83,45,74,43,78,47,90,46,99,58,45,51,88,51,70,46,56,55,54,39,67,68,56,49,44,37,69,72,54,77,80,79,76,92,63,94,81,79,85,84,80,84,77,86,72,92,73,61,76,73,56,50,59,54,50,50,51,53,50,51,51,50,51,51,52,49,48,51,50,50,50,50,50,49,54,50,47,56,73,68,42,76,82,91,68,95,75,78,94,78,85,79,82,81,84,81,76,85,69,88,69,81,61,72,57,63,94,65,62,90,78,44,89,42,89,54,60,55,83,45,102,41,34,90,43,55,36,34,54,78,75,37,69,71,45,41,62,58,25,61,76,67,73,42,77,34,64,78,72,36,64,71,41,43,54,53,41,66,35,59,70,55,42,50,54,52,44,56,52,46,36,73,75,73,46,81,82,61,101,78,64,55,64,34,60,53,49,39,53,49,21,52,53,40,46,49,38,70,58,61,51,82,68,61,87,92,64,78,78,85,64,28,21,30,53,54,49,55,41,42,72,76,34,64,69,98,75,86,80,73,98,70,77,84,79,77,92,78,77,90,87,90,80,100,77,74,88,76,79,85,75,86,84,82,76,90,84,94,84,86,90,84,88,135

InterPro domains:
  IPR046815 P2X purinoreceptor 7, intracellular domain [PF20478] (146-294)

pLDDT: mean 74.38, std 23.02, range [27.98, 98.19]

Mean predicted aligned error: 21.03 Å

Secondary structure (DSSP, 8-state):
--EE-SSPP-STTHHHHHHTT-SSGGGEE--EETT--BEEEE-PPPEE-TTEEEEEETTTTEEEEEE--STT--SS-EETT-HHHHHHTT--------------------HHHHHHHHHHHHHHHHHHHHHHHHHHHHHHHHSPP-S-----PPP----------PPPSS-TT-TTS-----SSGGG---GGG-HHHHHHHHHTT-SSGGGSHHHIIIII-HHHHHHHHHHHHHHH-PPPTT--HHHHHHHHHHHHHHHHHH-S--TT---PPPHHHHHHHHHHS--S----S-PPPP-------SSSTTTTSSSS----------